Protein AF-A0A1G3ACN0-F1 (afdb_monomer)

Radius of gyration: 29.24 Å; Cα contacts (8 Å, |Δi|>4): 449; chains: 1; bounding box: 74×44×104 Å

pLDDT: mean 85.97, std 12.26, range [45.38, 98.5]

Nearest PDB structures (foldseek):
  7vrn-assembly1_K  TM=2.366E-01  e=6.225E-01  Infectious bursal disease virus
  7law-assembly2_B  TM=2.681E-01  e=1.710E+00  Homo sapiens
  7vrn-assembly1_A  TM=1.485E-01  e=1.171E+00  Infectious bursal disease virus
  7vrp-assembly1_K-4  TM=1.546E-01  e=9.093E-01  Infectious bursal disease virus
  7vrp-assembly1_J  TM=1.091E-01  e=8.014E-01  Infectious bursal disease virus

Structure (mmCIF, N/CA/C/O backbone):
data_AF-A0A1G3ACN0-F1
#
_entry.id   AF-A0A1G3ACN0-F1
#
loop_
_atom_site.group_PDB
_atom_site.id
_atom_site.type_symbol
_atom_site.label_atom_id
_atom_site.label_alt_id
_atom_site.label_comp_id
_atom_site.label_asym_id
_atom_site.label_entity_id
_atom_site.label_seq_id
_atom_site.pdbx_PDB_ins_code
_atom_site.Cartn_x
_atom_site.Cartn_y
_atom_site.Cartn_z
_atom_site.occupancy
_atom_site.B_iso_or_equiv
_atom_site.auth_seq_id
_atom_site.auth_comp_id
_atom_site.auth_asym_id
_atom_site.auth_atom_id
_atom_site.pdbx_PDB_model_num
ATOM 1 N N . MET A 1 1 ? -14.127 6.724 2.904 1.00 76.06 1 MET A N 1
ATOM 2 C CA . MET A 1 1 ? -13.953 7.010 1.474 1.00 76.06 1 MET A CA 1
ATOM 3 C C . MET A 1 1 ? -12.576 7.601 1.297 1.00 76.06 1 MET A C 1
ATOM 5 O O . MET A 1 1 ? -12.330 8.714 1.736 1.00 76.06 1 MET A O 1
ATOM 9 N N . ILE A 1 2 ? -11.696 6.810 0.701 1.00 80.62 2 ILE A N 1
ATOM 10 C CA . ILE A 1 2 ? -10.457 7.313 0.123 1.00 80.62 2 ILE A CA 1
ATOM 11 C C . ILE A 1 2 ? -10.779 7.515 -1.349 1.00 80.62 2 ILE A C 1
ATOM 13 O O . ILE A 1 2 ? -11.336 6.608 -1.972 1.00 80.62 2 ILE A O 1
ATOM 17 N N . GLY A 1 3 ? -10.537 8.710 -1.866 1.00 81.50 3 GLY A N 1
ATOM 18 C CA . GLY A 1 3 ? -10.863 9.063 -3.240 1.00 81.50 3 GLY A CA 1
ATOM 19 C C . GLY A 1 3 ? -9.697 9.733 -3.942 1.00 81.50 3 GLY A C 1
ATOM 20 O O . GLY A 1 3 ? -8.764 10.218 -3.312 1.00 81.50 3 GLY A O 1
ATOM 21 N N . VAL A 1 4 ? -9.781 9.795 -5.266 1.00 82.12 4 VAL A N 1
ATOM 22 C CA . VAL A 1 4 ? -8.859 10.568 -6.097 1.00 82.12 4 VAL A CA 1
ATOM 23 C C . VAL A 1 4 ? -9.648 11.680 -6.771 1.00 82.12 4 VAL A C 1
ATOM 25 O O . VAL A 1 4 ? -10.737 11.436 -7.298 1.00 82.12 4 VAL A O 1
ATOM 28 N N . ARG A 1 5 ? -9.121 12.903 -6.745 1.00 83.38 5 ARG A N 1
ATOM 29 C CA . ARG A 1 5 ? -9.729 14.070 -7.387 1.00 83.38 5 ARG A CA 1
ATOM 30 C C . ARG A 1 5 ? -8.664 14.966 -7.991 1.00 83.38 5 ARG A C 1
ATOM 32 O O . ARG A 1 5 ? -7.654 15.246 -7.363 1.00 83.38 5 ARG A O 1
ATOM 39 N N . SER A 1 6 ? -8.926 15.471 -9.194 1.00 85.38 6 SER A N 1
ATOM 40 C CA . SER A 1 6 ? -8.001 16.363 -9.903 1.00 85.38 6 SER A CA 1
ATOM 41 C C . SER A 1 6 ? -7.796 17.723 -9.226 1.00 85.38 6 SER A C 1
ATOM 43 O O . SER A 1 6 ? -6.868 18.431 -9.594 1.00 85.38 6 SER A O 1
ATOM 45 N N . ASP A 1 7 ? -8.685 18.117 -8.309 1.00 85.88 7 ASP A N 1
ATOM 46 C CA . ASP A 1 7 ? -8.615 19.362 -7.534 1.00 85.88 7 ASP A CA 1
ATOM 47 C C . ASP A 1 7 ? -8.128 19.169 -6.087 1.00 85.88 7 ASP A C 1
ATOM 49 O O . ASP A 1 7 ? -8.106 20.144 -5.342 1.00 85.88 7 ASP A O 1
ATOM 53 N N . ALA A 1 8 ? -7.742 17.948 -5.696 1.00 87.50 8 ALA A N 1
ATOM 54 C CA . ALA A 1 8 ? -7.079 17.700 -4.417 1.00 87.50 8 ALA A CA 1
ATOM 55 C C . ALA A 1 8 ? -5.658 18.283 -4.418 1.00 87.50 8 ALA A C 1
ATOM 57 O O . ALA A 1 8 ? -5.064 18.473 -5.482 1.00 87.50 8 ALA A O 1
ATOM 58 N N . THR A 1 9 ? -5.106 18.550 -3.237 1.00 81.81 9 THR A N 1
ATOM 59 C CA . THR A 1 9 ? -3.792 19.204 -3.095 1.00 81.81 9 THR A CA 1
ATOM 60 C C . THR A 1 9 ? -2.710 18.318 -2.493 1.00 81.81 9 THR A C 1
ATOM 62 O O . THR A 1 9 ? -1.634 18.833 -2.246 1.00 81.81 9 THR A O 1
ATOM 65 N N . ASP A 1 10 ? -3.005 17.028 -2.264 1.00 74.81 10 ASP A N 1
ATOM 66 C CA . ASP A 1 10 ? -2.180 15.997 -1.594 1.00 74.81 10 ASP A CA 1
ATOM 67 C C . ASP A 1 10 ? -1.773 16.282 -0.133 1.00 74.81 10 ASP A C 1
ATOM 69 O O . ASP A 1 10 ? -1.289 15.376 0.553 1.00 74.81 10 ASP A O 1
ATOM 73 N N . GLY A 1 11 ? -2.123 17.467 0.375 1.00 83.88 11 GLY A N 1
ATOM 74 C CA . GLY A 1 11 ? -2.276 17.804 1.788 1.00 83.88 11 GLY A CA 1
ATOM 75 C C . GLY A 1 11 ? -3.747 17.854 2.221 1.00 83.88 11 GLY A C 1
ATOM 76 O O . GLY A 1 11 ? -4.566 17.077 1.745 1.00 83.88 11 GLY A O 1
ATOM 77 N N . TYR A 1 12 ? -4.072 18.765 3.147 1.00 88.88 12 TYR A N 1
ATOM 78 C CA . TYR A 1 12 ? -5.446 18.938 3.628 1.00 88.88 12 TYR A CA 1
ATOM 79 C C . TYR A 1 12 ? -6.283 19.764 2.644 1.00 88.88 12 TYR A C 1
ATOM 81 O O . TYR A 1 12 ? -5.900 20.887 2.314 1.00 88.88 12 TYR A O 1
ATOM 89 N N . ASP A 1 13 ? -7.459 19.264 2.266 1.00 87.94 13 ASP A N 1
ATOM 90 C CA . ASP A 1 13 ? -8.389 19.904 1.330 1.00 87.94 13 ASP A CA 1
ATOM 91 C C . ASP A 1 13 ? -9.675 20.379 2.046 1.00 87.94 13 ASP A C 1
ATOM 93 O O . ASP A 1 13 ? -10.628 19.605 2.244 1.00 87.94 13 ASP A O 1
ATOM 97 N N . PRO A 1 14 ? -9.771 21.674 2.426 1.00 88.44 14 PRO A N 1
ATOM 98 C CA . PRO A 1 14 ? -10.923 22.201 3.150 1.00 88.44 14 PRO A CA 1
ATOM 99 C C . PRO A 1 14 ? -12.245 21.974 2.402 1.00 88.44 14 PRO A C 1
ATOM 101 O O . PRO A 1 14 ? -12.463 22.494 1.309 1.00 88.44 14 PRO A O 1
ATOM 104 N N . GLY A 1 15 ? -13.170 21.245 3.031 1.00 88.62 15 GLY A N 1
ATOM 105 C CA . GLY A 1 15 ? -14.495 20.957 2.469 1.00 88.62 15 GLY A CA 1
ATOM 106 C C . GLY A 1 15 ? -14.548 19.753 1.526 1.00 88.62 15 GLY A C 1
ATOM 107 O O . GLY A 1 15 ? -15.640 19.396 1.086 1.00 88.62 15 GLY A O 1
ATOM 108 N N . LEU A 1 16 ? -13.413 19.113 1.243 1.00 85.62 16 LEU A N 1
ATOM 109 C CA . LEU A 1 16 ? -13.364 17.770 0.660 1.00 85.62 16 LEU A CA 1
ATOM 110 C C . LEU A 1 16 ? -13.101 16.720 1.739 1.00 85.62 16 LEU A C 1
ATOM 112 O O . LEU A 1 16 ? -13.588 15.596 1.642 1.00 85.62 16 LEU A O 1
ATOM 116 N N . GLU A 1 17 ? -12.387 17.102 2.792 1.00 87.25 17 GLU A N 1
ATOM 117 C CA . GLU A 1 17 ? -11.977 16.183 3.840 1.00 87.25 17 GLU A CA 1
ATOM 118 C C . GLU A 1 17 ? -12.755 16.395 5.128 1.00 87.25 17 GLU A C 1
ATOM 120 O O . GLU A 1 17 ? -12.971 17.517 5.596 1.00 87.25 17 GLU A O 1
ATOM 125 N N . TYR A 1 18 ? -13.179 15.281 5.719 1.00 87.25 18 TYR A N 1
ATOM 126 C CA . TYR A 1 18 ? -14.025 15.297 6.900 1.00 87.25 18 TYR A CA 1
ATOM 127 C C . TYR A 1 18 ? -13.545 14.280 7.932 1.00 87.25 18 TYR A C 1
ATOM 129 O O . TYR A 1 18 ? -13.358 13.095 7.634 1.00 87.25 18 TYR A O 1
ATOM 137 N N . LEU A 1 19 ? -13.406 14.750 9.173 1.00 85.81 19 LEU A N 1
ATOM 138 C CA . LEU A 1 19 ? -13.157 13.899 10.331 1.00 85.81 19 LEU A CA 1
ATOM 139 C C . LEU A 1 19 ? -14.306 12.911 10.516 1.00 85.81 19 LEU A C 1
ATOM 141 O O . LEU A 1 19 ? -15.478 13.272 10.380 1.00 85.81 19 LEU A O 1
ATOM 145 N N . ALA A 1 20 ? -13.961 11.666 10.835 1.00 81.38 20 ALA A N 1
ATOM 146 C CA . ALA A 1 20 ? -14.918 10.632 11.180 1.00 81.38 20 ALA A CA 1
ATOM 147 C C . ALA A 1 20 ? -15.801 11.140 12.331 1.00 81.38 20 ALA A C 1
ATOM 149 O O . ALA A 1 20 ? -15.277 11.508 13.389 1.00 81.38 20 ALA A O 1
ATOM 150 N N . PRO A 1 21 ? -17.131 11.213 12.145 1.00 77.75 21 PRO A N 1
ATOM 151 C CA . PRO A 1 21 ? -18.013 11.574 13.238 1.00 77.75 21 PRO A CA 1
ATOM 152 C C . PRO A 1 21 ? -17.921 10.498 14.325 1.00 77.75 21 PRO A C 1
ATOM 154 O O . PRO A 1 21 ? -17.757 9.315 14.038 1.00 77.75 21 PRO A O 1
ATOM 157 N N . ALA A 1 22 ? -18.074 10.902 15.584 1.00 64.12 22 ALA A N 1
ATOM 158 C CA . ALA A 1 22 ? -18.062 9.988 16.729 1.00 64.12 22 ALA A CA 1
ATOM 159 C C . ALA A 1 22 ? -19.336 9.121 16.844 1.00 64.12 22 ALA A C 1
ATOM 161 O O . ALA A 1 22 ? -19.623 8.593 17.915 1.00 64.12 22 ALA A O 1
ATOM 162 N N . VAL A 1 23 ? -20.149 9.039 15.788 1.00 54.22 23 VAL A N 1
ATOM 163 C CA . VAL A 1 23 ? -21.433 8.338 15.781 1.00 54.22 23 VAL A CA 1
ATOM 164 C C . VAL A 1 23 ? -21.510 7.433 14.554 1.00 54.22 23 VAL A C 1
ATOM 166 O O . VAL A 1 23 ? -21.201 7.886 13.457 1.00 54.22 23 VAL A O 1
ATOM 169 N N . ASP A 1 24 ? -21.899 6.179 14.797 1.00 56.84 24 ASP A N 1
ATOM 170 C CA . ASP A 1 24 ? -22.248 5.083 13.873 1.00 56.84 24 ASP A CA 1
ATOM 171 C C . ASP A 1 24 ? -21.384 3.820 14.023 1.00 56.84 24 ASP A C 1
ATOM 173 O O . ASP A 1 24 ? -20.250 3.838 14.478 1.00 56.84 24 ASP A O 1
ATOM 177 N N . HIS A 1 25 ? -21.989 2.675 13.696 1.00 61.00 25 HIS A N 1
ATOM 178 C CA . HIS A 1 25 ? -21.655 1.338 14.205 1.00 61.00 25 HIS A CA 1
ATOM 179 C C . HIS A 1 25 ? -20.301 0.755 13.737 1.00 61.00 25 HIS A C 1
ATOM 181 O O . HIS A 1 25 ? -19.951 -0.364 14.116 1.00 61.00 25 HIS A O 1
ATOM 187 N N . GLY A 1 26 ? -19.531 1.482 12.931 1.00 68.62 26 GLY A N 1
ATOM 188 C CA . GLY A 1 26 ? -18.229 1.061 12.430 1.00 68.62 26 GLY A CA 1
ATOM 189 C C . GLY A 1 26 ? -17.468 2.242 11.851 1.00 68.62 26 GLY A C 1
ATOM 190 O O . GLY A 1 26 ? -18.026 3.045 11.104 1.00 68.62 26 GLY A O 1
ATOM 191 N N . HIS A 1 27 ? -16.188 2.337 12.190 1.00 81.38 27 HIS A N 1
ATOM 192 C CA . HIS A 1 27 ? -15.339 3.434 11.766 1.00 81.38 27 HIS A CA 1
ATOM 193 C C . HIS A 1 27 ? -14.175 2.899 10.939 1.00 81.38 27 HIS A C 1
ATOM 195 O O . HIS A 1 27 ? -13.490 1.945 11.320 1.00 81.38 27 HIS A O 1
ATOM 201 N N . ALA A 1 28 ? -13.956 3.537 9.793 1.00 81.75 28 ALA A N 1
ATOM 202 C CA . ALA A 1 28 ? -12.744 3.405 9.010 1.00 81.75 28 ALA A CA 1
ATOM 203 C C . ALA A 1 28 ? -12.305 4.798 8.554 1.00 81.75 28 ALA A C 1
ATOM 205 O O . ALA A 1 28 ? -13.132 5.583 8.081 1.00 81.75 28 ALA A O 1
ATOM 206 N N . GLY A 1 29 ? -11.020 5.108 8.693 1.00 84.25 29 GLY A N 1
ATOM 207 C CA . GLY A 1 29 ? -10.477 6.396 8.276 1.00 84.25 29 GLY A CA 1
ATOM 208 C C . GLY A 1 29 ? -8.964 6.378 8.124 1.00 84.25 29 GLY A C 1
ATOM 209 O O . GLY A 1 29 ? -8.292 5.504 8.674 1.00 84.25 29 GLY A O 1
ATOM 210 N N . ILE A 1 30 ? -8.433 7.335 7.367 1.00 85.00 30 ILE A N 1
ATOM 211 C CA . ILE A 1 30 ? -6.991 7.594 7.317 1.00 85.00 30 ILE A CA 1
ATOM 212 C C . ILE A 1 30 ? -6.652 8.517 8.481 1.00 85.00 30 ILE A C 1
ATOM 214 O O . ILE A 1 30 ? -7.262 9.576 8.637 1.00 85.00 30 ILE A O 1
ATOM 218 N N . TYR A 1 31 ? -5.695 8.112 9.310 1.00 88.06 31 TYR A N 1
ATOM 219 C CA . TYR A 1 31 ? -5.234 8.972 10.389 1.00 88.06 31 TYR A CA 1
ATOM 220 C C . TYR A 1 31 ? -4.210 9.980 9.889 1.00 88.06 31 TYR A C 1
ATOM 222 O O . TYR A 1 31 ? -3.149 9.602 9.394 1.00 88.06 31 TYR A O 1
ATOM 230 N N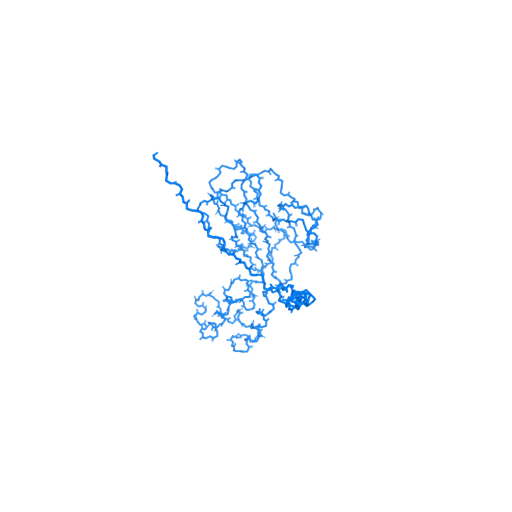 . HIS A 1 32 ? -4.488 11.248 10.157 1.00 85.00 32 HIS A N 1
ATOM 231 C CA . HIS A 1 32 ? -3.568 12.349 9.928 1.00 85.00 32 HIS A CA 1
ATOM 232 C C . HIS A 1 32 ? -3.144 12.978 11.241 1.00 85.00 32 HIS A C 1
ATOM 234 O O . HIS A 1 32 ? -3.962 13.206 12.137 1.00 85.00 32 HIS A O 1
ATOM 240 N N . GLN A 1 33 ? -1.859 13.294 11.352 1.00 85.00 33 GLN A N 1
ATOM 241 C CA . GLN A 1 33 ? -1.325 14.085 12.451 1.00 85.00 33 GLN A CA 1
ATOM 242 C C . GLN A 1 33 ? -1.035 15.494 11.944 1.00 85.00 33 GLN A C 1
ATOM 244 O O . GLN A 1 33 ? -0.269 15.656 11.002 1.00 85.00 33 GLN A O 1
ATOM 249 N N . PHE A 1 34 ? -1.608 16.510 12.594 1.00 79.00 34 PHE A N 1
ATOM 250 C CA . PHE A 1 34 ? -1.284 17.903 12.303 1.00 79.00 34 PHE A CA 1
ATOM 251 C C . PHE A 1 34 ? 0.216 18.133 12.492 1.00 79.00 34 PHE A C 1
ATOM 253 O O . PHE A 1 34 ? 0.732 18.048 13.614 1.00 79.00 34 PHE A O 1
ATOM 260 N N . ASN A 1 35 ? 0.903 18.402 11.386 1.00 70.44 35 ASN A N 1
ATOM 261 C CA . ASN A 1 35 ? 2.319 18.723 11.362 1.00 70.44 35 ASN A CA 1
ATOM 262 C C . ASN A 1 35 ? 2.645 19.516 10.083 1.00 70.44 35 ASN A C 1
ATOM 264 O O . ASN A 1 35 ? 2.803 18.920 9.015 1.00 70.44 35 ASN A O 1
ATOM 268 N N . PRO A 1 36 ? 2.758 20.853 10.156 1.00 64.19 36 PRO A N 1
ATOM 269 C CA . PRO A 1 36 ? 3.216 21.645 9.019 1.00 64.19 36 PRO A CA 1
ATOM 270 C C . PRO A 1 36 ? 4.626 21.190 8.595 1.00 64.19 36 PRO A C 1
ATOM 272 O O . PRO A 1 36 ? 5.478 21.032 9.476 1.00 64.19 36 PRO A O 1
ATOM 275 N N . PRO A 1 37 ? 4.923 21.005 7.292 1.00 65.38 37 PRO A N 1
ATOM 276 C CA . PRO A 1 37 ? 4.152 21.441 6.118 1.00 65.38 37 PRO A CA 1
ATOM 277 C C . PRO A 1 37 ? 3.251 20.375 5.456 1.00 65.38 37 PRO A C 1
ATOM 279 O O . PRO A 1 37 ? 2.634 20.679 4.446 1.00 65.38 37 PRO A O 1
ATOM 282 N N . GLU A 1 38 ? 3.188 19.144 5.968 1.00 72.38 38 GLU A N 1
ATOM 283 C CA . GLU A 1 38 ? 2.594 18.001 5.243 1.00 72.38 38 GLU A CA 1
ATOM 284 C C . GLU A 1 38 ? 1.066 17.894 5.410 1.00 72.38 38 GLU A C 1
ATOM 286 O O . GLU A 1 38 ? 0.386 17.319 4.566 1.00 72.38 38 GLU A O 1
ATOM 291 N N . TRP A 1 39 ? 0.506 18.456 6.489 1.00 84.94 39 TRP A N 1
ATOM 292 C CA . TRP A 1 39 ? -0.936 18.432 6.747 1.00 84.94 39 TRP A CA 1
ATOM 293 C C . TRP A 1 39 ? -1.396 19.653 7.548 1.00 84.94 39 TRP A C 1
ATOM 295 O O . TRP A 1 39 ? -0.999 19.838 8.703 1.00 84.94 39 TRP A O 1
ATOM 305 N N . GLU A 1 40 ? -2.264 20.475 6.951 1.00 87.81 40 GLU A N 1
ATOM 306 C CA . GLU A 1 40 ? -2.826 21.678 7.590 1.00 87.81 40 GLU A CA 1
ATOM 307 C C . GLU A 1 40 ? -4.143 21.413 8.348 1.00 87.81 40 GLU A C 1
ATOM 309 O O . GLU A 1 40 ? -4.606 22.262 9.113 1.00 87.81 40 GLU A O 1
ATOM 314 N N . GLY A 1 41 ? -4.742 20.232 8.170 1.00 86.81 41 GLY A N 1
ATOM 315 C CA . GLY A 1 41 ? -5.998 19.834 8.805 1.00 86.81 41 GLY A CA 1
ATOM 316 C C . GLY A 1 41 ? -5.853 19.465 10.282 1.00 86.81 41 GLY A C 1
ATOM 317 O O . GLY A 1 41 ? -4.764 19.242 10.807 1.00 86.81 41 GLY A O 1
ATOM 318 N N . THR A 1 42 ? -6.976 19.333 10.990 1.00 90.00 42 THR A N 1
ATOM 319 C CA . THR A 1 42 ? -6.956 18.896 12.400 1.00 90.00 42 THR A CA 1
ATOM 320 C C . THR A 1 42 ? -6.457 17.450 12.515 1.00 90.00 42 THR A C 1
ATOM 322 O O . THR A 1 42 ? -6.791 16.622 11.673 1.00 90.00 42 THR A O 1
ATOM 325 N N . THR A 1 43 ? -5.695 17.120 13.562 1.00 90.69 43 THR A N 1
ATOM 326 C CA . THR A 1 43 ? -5.304 15.729 13.859 1.00 90.69 43 THR A CA 1
ATOM 327 C C . THR A 1 43 ? -6.531 14.846 14.077 1.00 90.69 43 THR A C 1
ATOM 329 O O . THR A 1 43 ? -7.379 15.174 14.909 1.00 90.69 43 THR A O 1
ATOM 332 N N . GLY A 1 44 ? -6.594 13.696 13.411 1.00 89.56 44 GLY A N 1
ATOM 333 C CA . GLY A 1 44 ? -7.666 12.725 13.614 1.00 89.56 44 GLY A CA 1
ATOM 334 C C . GLY A 1 44 ? -7.812 11.726 12.476 1.00 89.56 44 GLY A C 1
ATOM 335 O O . GLY A 1 44 ? -7.010 11.698 11.546 1.00 89.56 44 GLY A O 1
ATOM 336 N N . ASP A 1 45 ? -8.843 10.891 12.580 1.00 88.31 45 ASP A N 1
ATOM 337 C CA . ASP A 1 45 ? -9.211 9.908 11.563 1.00 88.31 45 ASP A CA 1
ATOM 338 C C . ASP A 1 45 ? -10.189 10.545 10.568 1.00 88.31 45 ASP A C 1
ATOM 340 O O . ASP A 1 45 ? -11.275 10.977 10.956 1.00 88.31 45 ASP A O 1
ATOM 344 N N . TYR A 1 46 ? -9.824 10.612 9.290 1.00 88.94 46 TYR A N 1
ATOM 345 C CA . TYR A 1 46 ? -10.648 11.185 8.226 1.00 88.94 46 TYR A CA 1
ATOM 346 C C . TYR A 1 46 ? -11.406 10.082 7.493 1.00 88.94 46 TYR A C 1
ATOM 348 O O . TYR A 1 46 ? -10.806 9.149 6.956 1.00 88.94 46 TYR A O 1
ATOM 356 N N . TYR A 1 47 ? -12.739 10.175 7.473 1.00 87.12 47 TYR A N 1
ATOM 357 C CA . TYR A 1 47 ? -13.581 9.226 6.732 1.00 87.12 47 TYR A CA 1
ATOM 358 C C . TYR A 1 47 ? -13.786 9.654 5.277 1.00 87.12 47 TYR A C 1
ATOM 360 O O . TYR A 1 47 ? -14.256 8.847 4.478 1.00 87.12 47 TYR A O 1
ATOM 368 N N . GLN A 1 48 ? -13.467 10.898 4.926 1.00 88.06 48 GLN A N 1
ATOM 369 C CA . GLN A 1 48 ? -13.297 11.358 3.551 1.00 88.06 48 GLN A CA 1
ATOM 370 C C . GLN A 1 48 ? -11.916 11.979 3.442 1.00 88.06 48 GLN A C 1
ATOM 372 O O . GLN A 1 48 ? -11.613 12.915 4.180 1.00 88.06 48 GLN A O 1
ATOM 377 N N . ASP A 1 49 ? -11.111 11.411 2.559 1.00 86.44 49 ASP A N 1
ATOM 378 C CA . ASP A 1 49 ? -9.729 11.789 2.298 1.00 86.44 49 ASP A CA 1
ATOM 379 C C . ASP A 1 49 ? -9.530 11.679 0.780 1.00 86.44 49 ASP A C 1
ATOM 381 O O . ASP A 1 49 ? -9.764 10.610 0.197 1.00 86.44 49 ASP A O 1
ATOM 385 N N . TYR A 1 50 ? -9.219 12.804 0.136 1.00 88.69 50 TYR A N 1
ATOM 386 C CA . TYR A 1 50 ? -9.076 12.887 -1.314 1.00 88.69 50 TYR A CA 1
ATOM 387 C C . TYR A 1 50 ? -7.629 13.165 -1.689 1.00 88.69 50 TYR A C 1
ATOM 389 O O . TYR A 1 50 ? -6.931 13.933 -1.044 1.00 88.69 50 TYR A O 1
ATOM 397 N N . ARG A 1 51 ? -7.177 12.524 -2.763 1.00 87.31 51 ARG A N 1
ATOM 398 C CA . ARG A 1 51 ? -5.780 12.558 -3.187 1.00 87.31 51 ARG A CA 1
ATOM 399 C C . ARG A 1 51 ? -5.645 13.024 -4.619 1.00 87.31 51 ARG A C 1
ATOM 401 O O . ARG A 1 51 ? -6.541 12.809 -5.440 1.00 87.31 51 ARG A O 1
ATOM 408 N N . VAL A 1 52 ? -4.504 13.640 -4.906 1.00 87.56 52 VAL A N 1
ATOM 409 C CA . VAL A 1 52 ? -4.111 14.006 -6.267 1.00 87.56 52 VAL A CA 1
ATOM 410 C C . VAL A 1 52 ? -4.018 12.732 -7.118 1.00 87.56 52 VAL A C 1
ATOM 412 O O . VAL A 1 52 ? -3.599 11.687 -6.606 1.00 87.56 52 VAL A O 1
ATOM 415 N N . PRO A 1 53 ? -4.421 12.770 -8.402 1.00 86.81 53 PRO A N 1
ATOM 416 C CA . PRO A 1 53 ? -4.219 11.647 -9.301 1.00 86.81 53 PRO A CA 1
ATOM 417 C C . PRO A 1 53 ? -2.732 11.363 -9.470 1.00 86.81 53 PRO A C 1
ATOM 419 O O . PRO A 1 53 ? -1.960 12.250 -9.815 1.00 86.81 53 PRO A O 1
ATOM 422 N N . LEU A 1 54 ? -2.358 10.109 -9.261 1.00 86.75 54 LEU A N 1
ATOM 423 C CA . LEU A 1 54 ? -0.995 9.639 -9.456 1.00 86.75 54 LEU A CA 1
ATOM 424 C C . LEU A 1 54 ? -0.680 9.538 -10.954 1.00 86.75 54 LEU A C 1
ATOM 426 O O . LEU A 1 54 ? -1.520 9.087 -11.745 1.00 86.75 54 LEU A O 1
ATOM 430 N N . PHE A 1 55 ? 0.543 9.886 -11.346 1.00 87.56 55 PHE A N 1
ATOM 431 C CA . PHE A 1 55 ? 1.041 9.592 -12.690 1.00 87.56 55 PHE A CA 1
ATOM 432 C C . PHE A 1 55 ? 1.160 8.072 -12.895 1.00 87.56 55 PHE A C 1
ATOM 434 O O . PHE A 1 55 ? 1.345 7.347 -11.916 1.00 87.56 55 PHE A O 1
ATOM 441 N N . PRO A 1 56 ? 1.069 7.552 -14.135 1.00 82.31 56 PRO A N 1
ATOM 442 C CA . PRO A 1 56 ? 1.038 6.104 -14.392 1.00 82.31 56 PRO A CA 1
ATOM 443 C C . PRO A 1 56 ? 2.187 5.305 -13.759 1.00 82.31 56 PRO A C 1
ATOM 445 O O . PRO A 1 56 ? 1.994 4.168 -13.353 1.00 82.31 56 PRO A O 1
ATOM 448 N N . THR A 1 57 ? 3.367 5.910 -13.625 1.00 79.38 57 THR A N 1
ATOM 449 C CA . THR A 1 57 ? 4.566 5.280 -13.050 1.00 79.38 57 THR A CA 1
ATOM 450 C C . THR A 1 57 ? 4.708 5.478 -11.541 1.00 79.38 57 THR A C 1
ATOM 452 O O . THR A 1 57 ? 5.684 5.020 -10.957 1.00 79.38 57 THR A O 1
ATOM 455 N N . GLU A 1 58 ? 3.804 6.221 -10.905 1.00 85.88 58 GLU A N 1
ATOM 456 C CA . GLU A 1 58 ? 3.884 6.523 -9.478 1.00 85.88 58 GLU A CA 1
ATOM 457 C C . GLU A 1 58 ? 3.159 5.483 -8.633 1.00 85.88 58 GLU A C 1
ATOM 459 O O . GLU A 1 58 ? 2.012 5.103 -8.911 1.00 85.88 58 GLU A O 1
ATOM 464 N N . SER A 1 59 ? 3.815 5.130 -7.530 1.00 86.31 59 SER A N 1
ATOM 465 C CA . SER A 1 59 ? 3.237 4.373 -6.429 1.00 86.31 59 SER A CA 1
ATOM 466 C C . SER A 1 59 ? 2.975 5.280 -5.231 1.00 86.31 59 SER A C 1
ATOM 468 O O . SER A 1 59 ? 3.667 6.274 -5.009 1.00 86.31 59 SER A O 1
ATOM 470 N N . MET A 1 60 ? 1.972 4.929 -4.435 1.00 88.00 60 MET A N 1
ATOM 471 C CA . MET A 1 60 ? 1.601 5.644 -3.219 1.00 88.00 60 MET A CA 1
ATOM 472 C C . MET A 1 60 ? 1.148 4.653 -2.157 1.00 88.00 60 MET A C 1
ATOM 474 O O . MET A 1 60 ? 0.361 3.752 -2.449 1.00 88.00 60 MET A O 1
ATOM 478 N N . THR A 1 61 ? 1.584 4.869 -0.917 1.00 89.75 61 THR A N 1
ATOM 479 C CA . THR A 1 61 ? 1.102 4.130 0.254 1.00 89.75 61 THR A CA 1
ATOM 480 C C . THR A 1 61 ? 0.387 5.074 1.208 1.00 89.75 61 THR A C 1
ATOM 482 O O . THR A 1 61 ? 0.991 5.976 1.788 1.00 89.75 61 THR A O 1
ATOM 485 N N . TRP A 1 62 ? -0.897 4.821 1.434 1.00 88.88 62 TRP A N 1
ATOM 486 C CA . TRP A 1 62 ? -1.699 5.495 2.447 1.00 88.88 62 TRP A CA 1
ATOM 487 C C . TRP A 1 62 ? -1.651 4.717 3.755 1.00 88.88 62 TRP A C 1
ATOM 489 O O . TRP A 1 62 ? -2.120 3.579 3.838 1.00 88.88 62 TRP A O 1
ATOM 499 N N . GLN A 1 63 ? -1.092 5.339 4.792 1.00 91.00 63 GLN A N 1
ATOM 500 C CA . GLN A 1 63 ? -0.972 4.727 6.109 1.00 91.00 63 GLN A CA 1
ATOM 501 C C . GLN A 1 63 ? -0.949 5.759 7.255 1.00 91.00 63 GLN A C 1
ATOM 503 O O . GLN A 1 63 ? -0.403 6.847 7.085 1.00 91.00 63 GLN A O 1
ATOM 508 N N . PRO A 1 64 ? -1.463 5.401 8.449 1.00 92.25 64 PRO A N 1
ATOM 509 C CA . PRO A 1 64 ? -2.239 4.197 8.709 1.00 92.25 64 PRO A CA 1
ATOM 510 C C . PRO A 1 64 ? -3.721 4.419 8.372 1.00 92.25 64 PRO A C 1
ATOM 512 O O . PRO A 1 64 ? -4.368 5.326 8.901 1.00 92.25 64 PRO A O 1
ATOM 515 N N . LEU A 1 65 ? -4.281 3.522 7.564 1.00 93.44 65 LEU A N 1
ATOM 516 C CA . LEU A 1 65 ? -5.717 3.262 7.550 1.00 93.44 65 LEU A CA 1
ATOM 517 C C . LEU A 1 65 ? -6.099 2.586 8.857 1.00 93.44 65 LEU A C 1
ATOM 519 O O . LEU A 1 65 ? -5.519 1.563 9.216 1.00 93.44 65 LEU A O 1
ATOM 523 N N . ARG A 1 66 ? -7.078 3.128 9.569 1.00 94.50 66 ARG A N 1
ATOM 524 C CA . ARG A 1 66 ? -7.535 2.583 10.846 1.00 94.50 66 ARG A CA 1
ATOM 525 C C . ARG A 1 66 ? -8.953 2.082 10.746 1.00 94.50 66 ARG A C 1
ATOM 527 O O . ARG A 1 66 ? -9.782 2.728 10.114 1.00 94.50 66 ARG A O 1
ATOM 534 N N . THR A 1 67 ? -9.240 0.959 11.401 1.00 94.56 67 THR A N 1
ATOM 535 C CA . THR A 1 67 ? -10.606 0.432 11.497 1.00 94.56 67 THR A CA 1
ATOM 536 C C . THR A 1 67 ? -10.914 -0.178 12.860 1.00 94.56 67 THR A C 1
ATOM 538 O O . THR A 1 67 ? -10.120 -0.935 13.428 1.00 94.56 67 THR A O 1
ATOM 541 N N . TRP A 1 68 ? -12.075 0.184 13.399 1.00 94.88 68 TRP A N 1
ATOM 542 C CA . TRP A 1 68 ? -12.608 -0.311 14.663 1.00 94.88 68 TRP A CA 1
ATOM 543 C C . TRP A 1 68 ? -14.137 -0.288 14.639 1.00 94.88 68 TRP A C 1
ATOM 545 O O . TRP A 1 68 ? -14.763 0.398 13.828 1.00 94.88 68 TRP A O 1
ATOM 555 N N . ALA A 1 69 ? -14.742 -1.035 15.551 1.00 93.12 69 ALA A N 1
ATOM 556 C CA . ALA A 1 69 ? -16.172 -1.007 15.788 1.00 93.12 69 ALA A CA 1
ATOM 557 C C . ALA A 1 69 ? -16.512 -0.041 16.931 1.00 93.12 69 ALA A C 1
ATOM 559 O O . ALA A 1 69 ? -15.758 0.088 17.902 1.00 93.12 69 ALA A O 1
ATOM 560 N N . ASP A 1 70 ? -17.678 0.594 16.843 1.00 90.69 70 ASP A N 1
ATOM 561 C CA . ASP A 1 70 ? -18.236 1.351 17.962 1.00 90.69 70 ASP A CA 1
ATOM 562 C C . ASP A 1 70 ? -18.510 0.432 19.173 1.00 90.69 70 ASP A C 1
ATOM 564 O O . ASP A 1 70 ? -18.709 -0.782 19.037 1.00 90.69 70 ASP A O 1
ATOM 568 N N . LEU A 1 71 ? -18.556 1.009 20.378 1.00 91.50 71 LEU A N 1
ATOM 569 C CA . LEU A 1 71 ? -18.827 0.265 21.611 1.00 91.50 71 LEU A CA 1
ATOM 570 C C . LEU A 1 71 ? -20.180 -0.467 21.596 1.00 91.50 71 LEU A C 1
ATOM 572 O O . LEU A 1 71 ? -20.315 -1.490 22.270 1.00 91.50 71 LEU A O 1
ATOM 576 N N . SER A 1 72 ? -21.168 0.026 20.845 1.00 91.12 72 SER A N 1
ATOM 577 C CA . SER A 1 72 ? -22.490 -0.598 20.712 1.00 91.12 72 SER A CA 1
ATOM 578 C C . SER A 1 72 ? -22.531 -1.784 19.745 1.00 91.12 72 SER A C 1
ATOM 580 O O . SER A 1 72 ? -23.506 -2.538 19.748 1.00 91.12 72 SER A O 1
ATOM 582 N N . TYR A 1 73 ? -21.494 -1.994 18.927 1.00 92.00 73 TYR A N 1
ATOM 583 C CA . TYR A 1 73 ? -21.464 -3.081 17.954 1.00 92.00 73 TYR A CA 1
ATOM 584 C C . TYR A 1 73 ? -21.463 -4.441 18.661 1.00 92.00 73 TYR A C 1
ATOM 586 O O . TYR A 1 73 ? -20.607 -4.707 19.494 1.00 92.00 73 TYR A O 1
ATOM 594 N N . VAL A 1 74 ? -22.382 -5.354 18.344 1.00 93.75 74 VAL A N 1
ATOM 595 C CA . VAL A 1 74 ? -22.508 -6.651 19.055 1.00 93.75 74 VAL A CA 1
ATOM 596 C C . VAL A 1 74 ? -21.954 -7.850 18.281 1.00 93.75 74 VAL A C 1
ATOM 598 O O . VAL A 1 74 ? -21.919 -8.954 18.821 1.00 93.75 74 VAL A O 1
ATOM 601 N N . GLY A 1 75 ? -21.493 -7.650 17.043 1.00 94.38 75 GLY A N 1
ATOM 602 C CA . GLY A 1 75 ? -20.920 -8.717 16.223 1.00 94.38 75 GLY A CA 1
ATOM 603 C C . GLY A 1 75 ? -19.637 -9.303 16.822 1.00 94.38 75 GLY A C 1
ATOM 604 O O . GLY A 1 75 ? -18.923 -8.648 17.588 1.00 94.38 75 GLY A O 1
ATOM 605 N N . ALA A 1 76 ? -19.370 -10.570 16.500 1.00 95.94 76 ALA A N 1
ATOM 606 C CA . ALA A 1 76 ? -18.096 -11.219 16.810 1.00 95.94 76 ALA A CA 1
ATOM 607 C C . ALA A 1 76 ? -17.030 -10.867 15.761 1.00 95.94 76 ALA A C 1
ATOM 609 O O . ALA A 1 76 ? -15.861 -10.677 16.100 1.00 95.94 76 ALA A O 1
ATOM 610 N N . THR A 1 77 ? -17.451 -10.695 14.508 1.00 96.12 77 THR A N 1
ATOM 611 C CA . THR A 1 77 ? -16.633 -10.203 13.398 1.00 96.12 77 THR A CA 1
ATOM 612 C C . THR A 1 77 ? -17.085 -8.812 12.987 1.00 96.12 77 THR A C 1
ATOM 614 O O . THR A 1 77 ? -18.244 -8.467 13.185 1.00 96.12 77 THR A O 1
ATOM 617 N N . MET A 1 78 ? -16.165 -8.026 12.445 1.00 94.75 78 MET A N 1
ATOM 618 C CA . MET A 1 78 ? -16.411 -6.754 11.778 1.00 94.75 78 MET A CA 1
ATOM 619 C C . MET A 1 78 ? -15.731 -6.789 10.408 1.00 94.75 78 MET A C 1
ATOM 621 O O . MET A 1 78 ? -14.752 -7.510 10.230 1.00 94.75 78 MET A O 1
ATOM 625 N N . SER A 1 79 ? -16.205 -5.988 9.461 1.00 93.88 79 SER A N 1
ATOM 626 C CA . SER A 1 79 ? -15.688 -5.992 8.093 1.00 93.88 79 SER A CA 1
ATOM 627 C C . SER A 1 79 ? -14.997 -4.674 7.744 1.00 93.88 79 SER A C 1
ATOM 629 O O . SER A 1 79 ? -15.606 -3.611 7.884 1.00 93.88 79 SER A O 1
ATOM 631 N N . LEU A 1 80 ? -13.783 -4.734 7.198 1.00 92.75 80 LEU A N 1
ATOM 632 C CA . LEU A 1 80 ? -13.207 -3.644 6.407 1.00 92.75 80 LEU A CA 1
ATOM 633 C C . LEU A 1 80 ? -13.582 -3.884 4.946 1.00 92.75 80 LEU A C 1
ATOM 635 O O . LEU A 1 80 ? -13.256 -4.934 4.404 1.00 92.75 80 LEU A O 1
ATOM 639 N N . SER A 1 81 ? -14.264 -2.933 4.310 1.00 90.69 81 SER A N 1
ATOM 640 C CA . SER A 1 81 ? -14.605 -3.043 2.890 1.00 90.69 81 SER A CA 1
ATOM 641 C C . SER A 1 81 ? -14.047 -1.882 2.082 1.00 90.69 81 SER A C 1
ATOM 643 O O . SER A 1 81 ? -14.183 -0.725 2.483 1.00 90.69 81 SER A O 1
ATOM 645 N N . LEU A 1 82 ? -13.462 -2.195 0.928 1.00 89.06 82 LEU A N 1
ATOM 646 C CA . LEU A 1 82 ? -13.062 -1.230 -0.088 1.00 89.06 82 LEU A CA 1
ATOM 647 C C . LEU A 1 82 ? -13.912 -1.449 -1.333 1.00 89.06 82 LEU A C 1
ATOM 649 O O . LEU A 1 82 ? -14.069 -2.573 -1.808 1.00 89.06 82 LEU A O 1
ATOM 653 N N . ARG A 1 83 ? -14.462 -0.357 -1.859 1.00 88.25 83 ARG A N 1
ATOM 654 C CA . ARG A 1 83 ? -15.259 -0.372 -3.079 1.00 88.25 83 ARG A CA 1
ATOM 655 C C . ARG A 1 83 ? -14.907 0.843 -3.935 1.00 88.25 83 ARG A C 1
ATOM 657 O O . ARG A 1 83 ? -14.883 1.952 -3.389 1.00 88.25 83 ARG A O 1
ATOM 664 N N . PRO A 1 84 ? -14.706 0.667 -5.249 1.00 86.31 84 PRO A N 1
ATOM 665 C CA . PRO A 1 84 ? -14.628 1.777 -6.188 1.00 86.31 84 PRO A CA 1
ATOM 666 C C . PRO A 1 84 ? -15.857 2.681 -6.112 1.00 86.31 84 PRO A C 1
ATOM 668 O O . PRO A 1 84 ? -16.995 2.214 -5.999 1.00 86.31 84 PRO A O 1
ATOM 671 N N . HIS A 1 85 ? -15.647 3.992 -6.206 1.00 84.12 85 HIS A N 1
ATOM 672 C CA . HIS A 1 85 ? -16.764 4.906 -6.384 1.00 84.12 85 HIS A CA 1
ATOM 673 C C . HIS A 1 85 ? -17.217 4.860 -7.854 1.00 84.12 85 HIS A C 1
ATOM 675 O O . HIS A 1 85 ? -16.388 5.070 -8.735 1.00 84.12 85 HIS A O 1
ATOM 681 N N . PRO A 1 86 ? -18.515 4.677 -8.163 1.00 84.50 86 PRO A N 1
ATOM 682 C CA . PRO A 1 86 ? -18.972 4.474 -9.544 1.00 84.50 86 PRO A CA 1
ATOM 683 C C . PRO A 1 86 ? -18.719 5.676 -10.468 1.00 84.50 86 PRO A C 1
ATOM 685 O O . PRO A 1 86 ? -18.628 5.521 -11.679 1.00 84.50 86 PRO A O 1
ATOM 688 N N . SER A 1 87 ? -18.611 6.889 -9.917 1.00 83.69 87 SER A N 1
ATOM 689 C CA . SER A 1 87 ? -18.254 8.094 -10.690 1.00 83.69 87 SER A CA 1
ATOM 690 C C . SER A 1 87 ? -16.747 8.317 -10.849 1.00 83.69 87 SER A C 1
ATOM 692 O O . SER A 1 87 ? -16.357 9.164 -11.644 1.00 83.69 87 SER A O 1
ATOM 694 N N . PHE A 1 88 ? -15.916 7.616 -10.076 1.00 82.25 88 PHE A N 1
ATOM 695 C CA . PHE A 1 88 ? -14.468 7.828 -10.007 1.00 82.25 88 PHE A CA 1
ATOM 696 C C . PHE A 1 88 ? -13.781 6.468 -9.917 1.00 82.25 88 PHE A C 1
ATOM 698 O O . PHE A 1 88 ? -13.345 6.042 -8.845 1.00 82.25 88 PHE A O 1
ATOM 705 N N . MET A 1 89 ? -13.769 5.760 -11.045 1.00 83.50 89 MET A N 1
ATOM 706 C CA . MET A 1 89 ? -13.161 4.440 -11.114 1.00 83.50 89 MET A CA 1
ATOM 707 C C . MET A 1 89 ? -11.642 4.545 -10.935 1.00 83.50 89 MET A C 1
ATOM 709 O O . MET A 1 89 ? -11.024 5.416 -11.557 1.00 83.50 89 MET A O 1
ATOM 713 N N . PRO A 1 90 ? -11.035 3.688 -10.097 1.00 84.75 90 PRO A N 1
ATOM 714 C CA . PRO A 1 90 ? -9.594 3.537 -10.066 1.00 84.75 90 PRO A CA 1
ATOM 715 C C . PRO A 1 90 ? -9.093 3.083 -11.451 1.00 84.75 90 PRO A C 1
ATOM 717 O O . PRO A 1 90 ? -9.809 2.334 -12.122 1.00 84.75 90 PRO A O 1
ATOM 720 N N . PRO A 1 91 ? -7.917 3.550 -11.902 1.00 85.69 91 PRO A N 1
ATOM 721 C CA . PRO A 1 91 ? -7.307 3.073 -13.140 1.00 85.69 91 PRO A CA 1
ATOM 722 C C . PRO A 1 91 ? -7.125 1.547 -13.152 1.00 85.69 91 PRO A C 1
ATOM 724 O O . PRO A 1 91 ? -6.778 0.952 -12.133 1.00 85.69 91 PRO A O 1
ATOM 727 N N . ASP A 1 92 ? -7.367 0.920 -14.301 1.00 86.19 92 ASP A N 1
ATOM 728 C CA . ASP A 1 92 ? -7.241 -0.529 -14.509 1.00 86.19 92 ASP A CA 1
ATOM 729 C C . ASP A 1 92 ? -5.791 -0.983 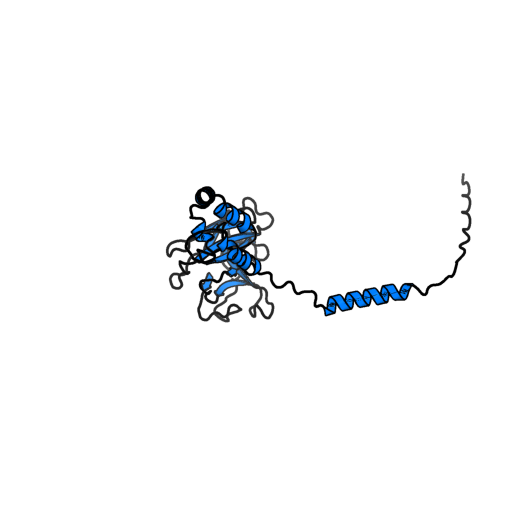-14.744 1.00 86.19 92 ASP A C 1
ATOM 731 O O . ASP A 1 92 ? -5.487 -2.169 -14.646 1.00 86.19 92 ASP A O 1
ATOM 735 N N . ASP A 1 93 ? -4.887 -0.038 -14.998 1.00 84.56 93 ASP A N 1
ATOM 736 C CA . ASP A 1 93 ? -3.443 -0.238 -15.136 1.00 84.56 93 ASP A CA 1
ATOM 737 C C . ASP A 1 93 ? -2.697 -0.244 -13.790 1.00 84.56 93 ASP A C 1
ATOM 739 O O . ASP A 1 93 ? -1.462 -0.239 -13.756 1.00 84.56 93 ASP A O 1
ATOM 743 N N . ARG A 1 94 ? -3.431 -0.271 -12.671 1.00 88.31 94 ARG A N 1
ATOM 744 C CA . ARG A 1 94 ? -2.875 -0.231 -11.318 1.00 88.31 94 ARG A CA 1
ATOM 745 C C . ARG A 1 94 ? -3.146 -1.497 -10.524 1.00 88.31 94 ARG A C 1
ATOM 747 O O . ARG A 1 94 ? -4.241 -2.055 -10.550 1.00 88.31 94 ARG A O 1
ATOM 754 N N . GLN A 1 95 ? -2.154 -1.885 -9.731 1.00 89.81 95 GLN A N 1
ATOM 755 C CA . GLN A 1 95 ? -2.328 -2.837 -8.645 1.00 89.81 95 GLN A CA 1
ATOM 756 C C . GLN A 1 95 ? -2.681 -2.083 -7.365 1.00 89.81 95 GLN A C 1
ATOM 758 O O . GLN A 1 95 ? -2.228 -0.960 -7.118 1.00 89.81 95 GLN A O 1
ATOM 763 N N . TYR A 1 96 ? -3.514 -2.717 -6.548 1.00 91.06 96 TYR A N 1
ATOM 764 C CA . TYR A 1 96 ? -3.938 -2.220 -5.250 1.00 91.06 96 TYR A CA 1
ATOM 765 C C . TYR A 1 96 ? -3.690 -3.307 -4.220 1.00 91.06 96 TYR A C 1
ATOM 767 O O . TYR A 1 96 ? -4.064 -4.459 -4.431 1.00 91.06 96 TYR A O 1
ATOM 775 N N . ARG A 1 97 ? -3.092 -2.940 -3.093 1.00 92.38 97 ARG A N 1
ATOM 776 C CA . ARG A 1 97 ? -2.715 -3.874 -2.038 1.00 92.38 97 ARG A CA 1
ATOM 777 C C . ARG A 1 97 ? -3.069 -3.319 -0.676 1.00 92.38 97 ARG A C 1
ATOM 779 O O . ARG A 1 97 ? -2.883 -2.133 -0.419 1.00 92.38 97 ARG A O 1
ATOM 786 N N . ILE A 1 98 ? -3.543 -4.183 0.211 1.00 94.44 98 ILE A N 1
ATOM 787 C CA . ILE A 1 98 ? -3.651 -3.898 1.641 1.00 94.44 98 ILE A CA 1
ATOM 788 C C . ILE A 1 98 ? -2.622 -4.734 2.391 1.00 94.44 98 ILE A C 1
ATOM 790 O O . ILE A 1 98 ? -2.492 -5.922 2.123 1.00 94.44 98 ILE A O 1
ATOM 794 N N . GLU A 1 99 ? -1.957 -4.139 3.374 1.00 95.12 99 GLU A N 1
ATOM 795 C CA . GLU A 1 99 ? -1.107 -4.829 4.345 1.00 95.12 99 GLU A CA 1
ATOM 796 C C . GLU A 1 99 ? -1.614 -4.572 5.768 1.00 95.12 99 GLU A C 1
ATOM 798 O O . GLU A 1 99 ? -1.930 -3.435 6.126 1.00 95.12 99 GLU A O 1
ATOM 803 N N . LEU A 1 100 ? -1.680 -5.608 6.606 1.00 97.12 100 LEU A N 1
ATOM 804 C CA . LEU A 1 100 ? -1.991 -5.474 8.030 1.00 97.12 100 LEU A CA 1
ATOM 805 C C . LEU A 1 100 ? -0.740 -5.081 8.826 1.00 97.12 100 LEU A C 1
ATOM 807 O O . LEU A 1 100 ? 0.105 -5.919 9.125 1.00 97.12 100 LEU A O 1
ATOM 811 N N . LEU A 1 101 ? -0.669 -3.824 9.258 1.00 96.62 101 LEU A N 1
ATOM 812 C CA . LEU A 1 101 ? 0.471 -3.254 9.988 1.00 96.62 101 LEU A CA 1
ATOM 813 C C . LEU A 1 101 ? 0.362 -3.418 11.511 1.00 96.62 101 LEU A C 1
ATOM 815 O O . LEU A 1 101 ? 1.365 -3.391 12.223 1.00 96.62 101 LEU A O 1
ATOM 819 N N . HIS A 1 102 ? -0.857 -3.528 12.050 1.00 97.69 102 HIS A N 1
ATOM 820 C CA . HIS A 1 102 ? -1.073 -3.622 13.495 1.00 97.69 102 HIS A CA 1
ATOM 821 C C . HIS A 1 102 ? -2.377 -4.333 13.856 1.00 97.69 102 HIS A C 1
ATOM 823 O O . HIS A 1 102 ? -3.435 -4.012 13.312 1.00 97.69 102 HIS A O 1
ATOM 829 N N . VAL A 1 103 ? -2.299 -5.218 14.854 1.00 98.19 103 VAL A N 1
ATOM 830 C CA . VAL A 1 103 ? -3.450 -5.844 15.517 1.00 98.19 103 VAL A CA 1
ATOM 831 C C . VAL A 1 103 ? -3.589 -5.271 16.935 1.00 98.19 103 VAL A C 1
ATOM 833 O O . VAL A 1 103 ? -2.605 -5.304 17.681 1.00 98.19 103 VAL A O 1
ATOM 836 N N . PRO A 1 104 ? -4.784 -4.798 17.340 1.00 97.88 104 PRO A N 1
ATOM 837 C CA . PRO A 1 104 ? -5.018 -4.280 18.685 1.00 97.88 104 PRO A CA 1
ATOM 838 C C . PRO A 1 104 ? -4.729 -5.308 19.784 1.00 97.88 104 PRO A C 1
ATOM 840 O O . PRO A 1 104 ? -4.985 -6.506 19.634 1.00 97.88 104 PRO A O 1
ATOM 843 N N . ALA A 1 105 ? -4.262 -4.843 20.942 1.00 97.31 105 ALA A N 1
ATOM 844 C CA . ALA A 1 105 ? -4.002 -5.720 22.080 1.00 97.31 105 ALA A CA 1
ATOM 845 C C . ALA A 1 105 ? -5.278 -6.447 22.556 1.00 97.31 105 ALA A C 1
ATOM 847 O O . ALA A 1 105 ? -6.350 -5.856 22.671 1.00 97.31 105 ALA A O 1
ATOM 848 N N . GLY A 1 106 ? -5.151 -7.739 22.874 1.00 96.19 106 GLY A N 1
ATOM 849 C CA . GLY A 1 106 ? -6.252 -8.569 23.383 1.00 96.19 106 GLY A CA 1
ATOM 850 C C . GLY A 1 106 ? -7.184 -9.141 22.310 1.00 96.19 106 GLY A C 1
ATOM 851 O O . GLY A 1 106 ? -8.012 -9.997 22.622 1.00 96.19 106 GLY A O 1
ATOM 852 N N . VAL A 1 107 ? -7.029 -8.735 21.050 1.00 97.50 107 VAL A N 1
ATOM 853 C CA . VAL A 1 107 ? -7.693 -9.378 19.915 1.00 97.50 107 VAL A CA 1
ATOM 854 C C . VAL A 1 107 ? -7.077 -10.758 19.679 1.00 97.50 107 VAL A C 1
ATOM 856 O O . VAL A 1 107 ? -5.859 -10.912 19.633 1.00 97.50 107 VAL A O 1
ATOM 859 N N . THR A 1 108 ? -7.923 -11.771 19.503 1.00 97.75 108 THR A N 1
ATOM 860 C CA . THR A 1 108 ? -7.502 -13.142 19.175 1.00 97.75 108 THR A CA 1
ATOM 861 C C . THR A 1 108 ? -8.105 -13.572 17.841 1.00 97.75 108 THR A C 1
ATOM 863 O O . THR A 1 108 ? -9.199 -13.136 17.488 1.00 97.75 108 THR A O 1
ATOM 866 N N . GLY A 1 109 ? -7.383 -14.404 17.083 1.00 96.44 109 GLY A N 1
ATOM 867 C CA . GLY A 1 109 ? -7.837 -14.907 15.780 1.00 96.44 109 GLY A CA 1
ATOM 868 C C . GLY A 1 109 ? -7.707 -13.923 14.611 1.00 96.44 109 GLY A C 1
ATOM 869 O O . GLY A 1 109 ? -8.261 -14.185 13.549 1.00 96.44 109 GLY A O 1
ATOM 870 N N . ALA A 1 110 ? -7.001 -12.802 14.788 1.00 97.31 110 ALA A N 1
ATOM 871 C CA . ALA A 1 110 ? -6.677 -11.904 13.683 1.00 97.31 110 ALA A CA 1
ATOM 872 C C . ALA A 1 110 ? -5.582 -12.513 12.781 1.00 97.31 110 ALA A C 1
ATOM 874 O O . ALA A 1 110 ? -4.782 -13.320 13.272 1.00 97.31 110 ALA A O 1
ATOM 875 N N . PRO A 1 111 ? -5.504 -12.115 11.496 1.00 97.56 111 PRO A N 1
ATOM 876 C CA . PRO A 1 111 ? -4.352 -12.417 10.651 1.00 97.56 111 PRO A CA 1
ATOM 877 C C . PRO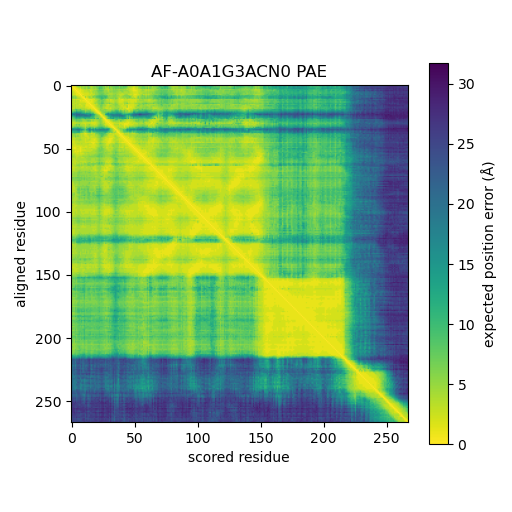 A 1 111 ? -3.041 -11.915 11.276 1.00 97.56 111 PRO A C 1
ATOM 879 O O . PRO A 1 111 ? -3.041 -11.011 12.117 1.00 97.56 111 PRO A O 1
ATOM 882 N N . ALA A 1 112 ? -1.914 -12.497 10.868 1.00 97.38 112 ALA A N 1
ATOM 883 C CA . ALA A 1 112 ? -0.606 -12.044 11.329 1.00 97.38 112 ALA A CA 1
ATOM 884 C C . ALA A 1 112 ? -0.292 -10.640 10.782 1.00 97.38 112 ALA A C 1
ATOM 886 O O . ALA A 1 112 ? -0.654 -10.311 9.652 1.00 97.38 112 ALA A O 1
ATOM 887 N N . VAL A 1 113 ? 0.411 -9.819 11.564 1.00 96.94 113 VAL A N 1
ATOM 888 C CA . VAL A 1 113 ? 0.987 -8.564 11.052 1.00 96.94 113 VAL A CA 1
ATOM 889 C C . VAL A 1 113 ? 1.932 -8.885 9.887 1.00 96.94 113 VAL A C 1
ATOM 891 O O . VAL A 1 113 ? 2.666 -9.871 9.960 1.00 96.94 113 VAL A O 1
ATOM 894 N N . GLY A 1 114 ? 1.875 -8.081 8.825 1.00 92.81 114 GLY A N 1
ATOM 895 C CA . GLY A 1 114 ? 2.554 -8.312 7.547 1.00 92.81 114 GLY A CA 1
ATOM 896 C C . GLY A 1 114 ? 1.744 -9.145 6.548 1.00 92.81 114 GLY A C 1
ATOM 897 O O . GLY A 1 114 ? 2.199 -9.368 5.434 1.00 92.81 114 GLY A O 1
ATOM 898 N N . THR A 1 115 ? 0.542 -9.616 6.910 1.00 95.94 115 THR A N 1
ATOM 899 C CA . THR A 1 115 ? -0.344 -10.256 5.922 1.00 95.94 115 THR A CA 1
ATOM 900 C C . THR A 1 115 ? -0.763 -9.224 4.876 1.00 95.94 115 THR A C 1
ATOM 902 O O . THR A 1 115 ? -1.217 -8.135 5.242 1.00 95.94 115 THR A O 1
ATOM 905 N N . THR A 1 116 ? -0.647 -9.589 3.600 1.00 94.56 116 THR A N 1
ATOM 906 C CA . THR A 1 116 ? -1.027 -8.767 2.450 1.00 94.56 116 THR A CA 1
ATOM 907 C C . THR A 1 116 ? -2.215 -9.362 1.695 1.00 94.56 116 THR A C 1
ATOM 909 O O . THR A 1 116 ? -2.454 -10.571 1.714 1.00 94.56 116 THR A O 1
ATOM 912 N N . TRP A 1 117 ? -2.975 -8.493 1.032 1.00 94.69 117 TRP A N 1
ATOM 913 C CA . TRP A 1 117 ? -4.071 -8.860 0.140 1.00 94.69 117 TRP A CA 1
ATOM 914 C C . TRP A 1 117 ? -4.044 -7.978 -1.100 1.00 94.69 117 TRP A C 1
ATOM 916 O O . TRP A 1 117 ? -4.052 -6.751 -0.975 1.00 94.69 117 TRP A O 1
ATOM 926 N N . ASP A 1 118 ? -4.094 -8.591 -2.279 1.00 91.50 118 ASP A N 1
ATOM 927 C CA . ASP A 1 118 ? -4.385 -7.862 -3.509 1.00 91.50 118 ASP A CA 1
ATOM 928 C C . ASP A 1 118 ? -5.874 -7.510 -3.568 1.00 91.50 118 ASP A C 1
ATOM 930 O O . ASP A 1 118 ? -6.761 -8.303 -3.234 1.00 91.50 118 ASP A O 1
ATOM 934 N N . VAL A 1 119 ? -6.148 -6.279 -3.978 1.00 90.75 119 VAL A N 1
ATOM 935 C CA . VAL A 1 119 ? -7.484 -5.698 -4.009 1.00 90.75 119 VAL A CA 1
ATOM 936 C C . VAL A 1 119 ? -7.909 -5.565 -5.465 1.00 90.75 119 VAL A C 1
ATOM 938 O O . VAL A 1 119 ? -7.525 -4.630 -6.161 1.00 90.75 119 VAL A O 1
ATOM 941 N N . ALA A 1 120 ? -8.743 -6.493 -5.927 1.00 86.62 120 ALA A N 1
ATOM 942 C CA . ALA A 1 120 ? -9.383 -6.373 -7.230 1.00 86.62 120 ALA A CA 1
ATOM 943 C C . ALA A 1 120 ? -10.485 -5.301 -7.170 1.00 86.62 120 ALA A C 1
ATOM 945 O O . ALA A 1 120 ? -11.498 -5.474 -6.489 1.00 86.62 120 ALA A O 1
ATOM 946 N N . LEU A 1 121 ? -10.282 -4.187 -7.874 1.00 78.69 121 LEU A N 1
ATOM 947 C CA . LEU A 1 121 ? -11.196 -3.043 -7.917 1.00 78.69 121 LEU A CA 1
ATOM 948 C C . LEU A 1 121 ? -11.967 -2.990 -9.251 1.00 78.69 121 LEU A C 1
ATOM 950 O O . LEU A 1 121 ? -11.846 -2.037 -10.011 1.00 78.69 121 LEU A O 1
ATOM 954 N N . ASP A 1 122 ? -12.776 -4.014 -9.530 1.00 78.88 122 ASP A N 1
ATOM 955 C CA . ASP A 1 122 ? -13.798 -3.982 -10.596 1.00 78.88 122 ASP A CA 1
ATOM 956 C C . ASP A 1 122 ? -15.047 -3.191 -10.126 1.00 78.88 122 ASP A C 1
ATOM 958 O O . ASP A 1 122 ? -15.295 -3.081 -8.924 1.00 78.88 122 ASP A O 1
ATOM 962 N N . MET A 1 123 ? -15.856 -2.642 -11.043 1.00 69.62 123 MET A N 1
ATOM 963 C CA . MET A 1 123 ? -17.066 -1.847 -10.752 1.00 69.62 123 MET A CA 1
ATOM 964 C C . MET A 1 123 ? -18.034 -2.540 -9.785 1.00 69.62 123 MET A C 1
ATOM 966 O O . MET A 1 123 ? -18.677 -1.877 -8.961 1.00 69.62 123 MET A O 1
ATOM 970 N N . ASP A 1 124 ? -18.125 -3.865 -9.884 1.00 77.19 124 ASP A N 1
ATOM 971 C CA . ASP A 1 124 ? -19.006 -4.688 -9.056 1.00 77.19 124 ASP A CA 1
ATOM 972 C C . ASP A 1 124 ? -18.262 -5.395 -7.914 1.00 77.19 124 ASP A C 1
ATOM 974 O O . ASP A 1 124 ? -18.893 -5.962 -7.015 1.00 77.19 124 ASP A O 1
ATOM 978 N N . ALA A 1 125 ? -16.928 -5.330 -7.896 1.00 83.00 125 ALA A N 1
ATOM 979 C CA . ALA A 1 125 ? -16.132 -5.935 -6.844 1.00 83.00 125 ALA A CA 1
ATOM 980 C C . ALA A 1 125 ? -16.106 -5.034 -5.606 1.00 83.00 125 ALA A C 1
ATOM 982 O O . ALA A 1 125 ? -15.754 -3.854 -5.633 1.00 83.00 125 ALA A O 1
ATOM 983 N N . THR A 1 126 ? -16.482 -5.622 -4.477 1.00 89.94 126 THR A N 1
ATOM 984 C CA . THR A 1 126 ? -16.173 -5.080 -3.158 1.00 89.94 126 THR A CA 1
ATOM 985 C C . THR A 1 126 ? -15.147 -6.009 -2.545 1.00 89.94 126 THR A C 1
ATOM 987 O O . THR A 1 126 ? -15.415 -7.196 -2.357 1.00 89.94 126 THR A O 1
ATOM 990 N N . PHE A 1 127 ? -13.970 -5.478 -2.241 1.00 92.69 127 PHE A N 1
ATOM 991 C CA . PHE A 1 127 ? -13.036 -6.181 -1.382 1.00 92.69 127 PHE A CA 1
ATOM 992 C C . PHE A 1 127 ? -13.567 -6.104 0.044 1.00 92.69 127 PHE A C 1
ATOM 994 O O . PHE A 1 127 ? -13.826 -5.007 0.538 1.00 92.69 127 PHE A O 1
ATOM 1001 N N . THR A 1 128 ? -13.716 -7.248 0.706 1.00 93.94 128 THR A N 1
ATOM 1002 C CA . THR A 1 128 ? -14.167 -7.324 2.097 1.00 93.94 128 THR A CA 1
ATOM 1003 C C . THR A 1 128 ? -13.228 -8.218 2.892 1.00 93.94 128 THR A C 1
ATOM 1005 O O . THR A 1 128 ? -13.038 -9.387 2.564 1.00 93.94 128 THR A O 1
ATOM 1008 N N . LEU A 1 129 ? -12.671 -7.660 3.963 1.00 94.88 129 LEU A N 1
ATOM 1009 C CA . LEU A 1 129 ? -11.853 -8.358 4.942 1.00 94.88 129 LEU A CA 1
ATOM 1010 C C . LEU A 1 129 ? -12.632 -8.494 6.251 1.00 94.88 129 LEU A C 1
ATOM 1012 O O . LEU A 1 129 ? -12.953 -7.495 6.896 1.00 94.88 129 LEU A O 1
ATOM 1016 N N . GLU A 1 130 ? -12.904 -9.733 6.653 1.00 96.94 130 GLU A N 1
ATOM 1017 C CA . GLU A 1 130 ? -13.502 -10.054 7.949 1.00 96.94 130 GLU A CA 1
ATOM 1018 C C . GLU A 1 130 ? -12.426 -10.094 9.038 1.00 96.94 130 GLU A C 1
ATOM 1020 O O . GLU A 1 130 ? -11.411 -10.782 8.922 1.00 96.94 130 GLU A O 1
ATOM 1025 N N . LEU A 1 131 ? -12.663 -9.366 10.124 1.00 96.88 131 LEU A N 1
ATOM 1026 C CA . LEU A 1 131 ? -11.749 -9.211 11.248 1.00 96.88 131 LEU A CA 1
ATOM 1027 C C . LEU A 1 131 ? -12.468 -9.562 12.549 1.00 96.88 131 LEU A C 1
ATOM 1029 O O . LEU A 1 131 ? -13.653 -9.254 12.700 1.00 96.88 131 LEU A O 1
ATOM 1033 N N . PRO A 1 132 ? -11.778 -10.130 13.551 1.00 97.88 132 PRO A N 1
ATOM 1034 C CA . PRO A 1 132 ? -12.320 -10.165 14.899 1.00 97.88 132 PRO A CA 1
ATOM 1035 C C . PRO A 1 132 ? -12.652 -8.747 15.374 1.00 97.88 132 PRO A C 1
ATOM 1037 O O . PRO A 1 132 ? -11.879 -7.804 15.180 1.00 97.88 132 PRO A O 1
ATOM 1040 N N . THR A 1 133 ? -13.803 -8.592 16.016 1.00 96.31 133 THR A N 1
ATOM 1041 C CA . THR A 1 133 ? -14.278 -7.269 16.428 1.00 96.31 133 THR A CA 1
ATOM 1042 C C . THR A 1 133 ? -13.353 -6.656 17.475 1.00 96.31 133 THR A C 1
ATOM 1044 O O . THR A 1 133 ? -13.184 -7.208 18.564 1.00 96.31 133 THR A O 1
ATOM 1047 N N . TYR A 1 134 ? -12.845 -5.460 17.186 1.00 96.31 134 TYR A N 1
ATOM 1048 C CA . TYR A 1 134 ? -12.201 -4.591 18.166 1.00 96.31 134 TYR A CA 1
ATOM 1049 C C . TYR A 1 134 ? -13.078 -3.364 18.410 1.00 96.31 134 TYR A C 1
ATOM 1051 O O . TYR A 1 134 ? -13.402 -2.644 17.469 1.00 96.31 134 TYR A O 1
ATOM 1059 N N . ARG A 1 135 ? -13.476 -3.142 19.667 1.00 94.19 135 ARG A N 1
ATOM 1060 C CA . ARG A 1 135 ? -14.361 -2.038 20.062 1.00 94.19 135 ARG A CA 1
ATOM 1061 C C . ARG A 1 135 ? -13.568 -0.957 20.768 1.00 94.19 135 ARG A C 1
ATOM 1063 O O . ARG A 1 135 ? -12.876 -1.256 21.740 1.00 94.19 135 ARG A O 1
ATOM 1070 N N . ALA A 1 136 ? -13.731 0.286 20.340 1.00 92.00 136 ALA A N 1
ATOM 1071 C CA . ALA A 1 136 ? -13.074 1.421 20.970 1.00 92.00 136 ALA A CA 1
ATOM 1072 C C . ALA A 1 136 ? -13.883 2.708 20.790 1.00 92.00 136 ALA A C 1
ATOM 1074 O O . ALA A 1 136 ? -14.700 2.824 19.883 1.00 92.00 136 ALA A O 1
ATOM 1075 N N . LEU A 1 137 ? -13.621 3.691 21.657 1.00 87.94 137 LEU A N 1
ATOM 1076 C CA . LEU A 1 137 ? -14.170 5.045 21.518 1.00 87.94 137 LEU A CA 1
ATOM 1077 C C . LEU A 1 137 ? -13.523 5.827 20.364 1.00 87.94 137 LEU A C 1
ATOM 1079 O O . LEU A 1 137 ? -14.076 6.826 19.919 1.00 87.94 137 LEU A O 1
ATOM 1083 N N . ASN A 1 138 ? -12.325 5.427 19.933 1.00 87.44 138 ASN A N 1
ATOM 1084 C CA . ASN A 1 138 ? -11.572 6.069 18.860 1.00 87.44 138 ASN A CA 1
ATOM 1085 C C . ASN A 1 138 ? -10.588 5.083 18.212 1.00 87.44 138 ASN A C 1
ATOM 1087 O O . ASN A 1 138 ? -10.377 3.978 18.716 1.00 87.44 138 ASN A O 1
ATOM 1091 N N . GLY A 1 139 ? -9.960 5.514 17.118 1.00 87.44 139 GLY A N 1
ATOM 1092 C CA . GLY A 1 139 ? -9.038 4.699 16.338 1.00 87.44 139 GLY A CA 1
ATOM 1093 C C . GLY A 1 139 ? -7.616 4.561 16.893 1.00 87.44 139 GLY A C 1
ATOM 1094 O O . GLY A 1 139 ? -6.791 3.937 16.233 1.00 87.44 139 GLY A O 1
ATOM 1095 N N . ALA A 1 140 ? -7.267 5.131 18.054 1.00 90.50 140 ALA A N 1
ATOM 1096 C CA . ALA A 1 140 ? -5.862 5.239 18.481 1.00 90.50 140 ALA A CA 1
ATOM 1097 C C . ALA A 1 140 ? -5.132 3.882 18.530 1.00 90.50 140 ALA A C 1
ATOM 1099 O O . ALA A 1 140 ? -4.015 3.757 18.013 1.00 90.50 140 ALA A O 1
ATOM 1100 N N . ASP A 1 141 ? -5.809 2.865 19.063 1.00 94.31 141 ASP A N 1
ATOM 1101 C CA . ASP A 1 141 ? -5.321 1.487 19.196 1.00 94.31 141 ASP A CA 1
ATOM 1102 C C . ASP A 1 141 ? -6.037 0.519 18.234 1.00 94.31 141 ASP A C 1
ATOM 1104 O O . ASP A 1 141 ? -6.024 -0.690 18.440 1.00 94.31 141 ASP A O 1
ATOM 1108 N N . ALA A 1 142 ? -6.698 1.043 17.197 1.00 95.94 142 ALA A N 1
ATOM 1109 C CA . ALA A 1 142 ? -7.412 0.255 16.195 1.00 95.94 142 ALA A CA 1
ATOM 1110 C C . ALA A 1 142 ? -6.470 -0.588 15.324 1.00 95.94 142 ALA A C 1
ATOM 1112 O O . ALA A 1 142 ? -5.254 -0.379 15.315 1.00 95.94 142 ALA A O 1
ATOM 1113 N N . TYR A 1 143 ? -7.039 -1.510 14.538 1.00 97.31 143 TYR A N 1
ATOM 1114 C CA . TYR A 1 143 ? -6.275 -2.168 13.479 1.00 97.31 143 TYR A CA 1
ATOM 1115 C C . TYR A 1 143 ? -5.678 -1.112 12.558 1.00 97.31 143 TYR A C 1
ATOM 1117 O O . TYR A 1 143 ? -6.353 -0.126 12.252 1.00 97.31 143 TYR A O 1
ATOM 1125 N N . ARG A 1 144 ? -4.435 -1.318 12.118 1.00 97.00 144 ARG A N 1
ATOM 1126 C CA . ARG A 1 144 ? -3.766 -0.412 11.178 1.00 97.00 144 ARG A CA 1
ATOM 1127 C C . ARG A 1 144 ? -3.420 -1.155 9.910 1.00 97.00 144 ARG A C 1
ATOM 1129 O O . ARG A 1 144 ? -2.858 -2.244 9.977 1.00 97.00 144 ARG A O 1
ATOM 1136 N N . PHE A 1 145 ? -3.716 -0.523 8.791 1.00 96.50 145 PHE A N 1
ATOM 1137 C CA . PHE A 1 145 ? -3.451 -1.031 7.464 1.00 96.50 145 PHE A CA 1
ATOM 1138 C C . PHE A 1 145 ? -2.615 -0.029 6.672 1.00 96.50 145 PHE A C 1
ATOM 1140 O O . PHE A 1 145 ? -2.756 1.186 6.848 1.00 96.50 145 PHE A O 1
ATOM 1147 N N . GLY A 1 146 ? -1.754 -0.549 5.808 1.00 94.69 146 GLY A N 1
ATOM 1148 C CA . GLY A 1 146 ? -1.223 0.182 4.667 1.00 94.69 146 GLY A CA 1
ATOM 1149 C C . GLY A 1 146 ? -2.092 -0.139 3.462 1.00 94.69 146 GLY A C 1
ATOM 1150 O O . GLY A 1 146 ? -2.433 -1.301 3.257 1.00 94.69 146 GLY A O 1
ATOM 1151 N N . PHE A 1 147 ? -2.489 0.870 2.695 1.00 92.56 147 PHE A N 1
ATOM 1152 C CA . PHE A 1 147 ? -3.077 0.668 1.373 1.00 92.56 147 PHE A CA 1
ATOM 1153 C C . PHE A 1 147 ? -2.113 1.231 0.349 1.00 92.56 147 PHE A C 1
ATOM 1155 O O . PHE A 1 147 ? -1.817 2.422 0.382 1.00 92.56 147 PHE A O 1
ATOM 1162 N N . THR A 1 148 ? -1.606 0.377 -0.523 1.00 91.19 148 THR A N 1
ATOM 1163 C CA . THR A 1 148 ? -0.641 0.747 -1.550 1.00 91.19 148 THR A CA 1
ATOM 1164 C C . THR A 1 148 ? -1.304 0.635 -2.909 1.00 91.19 148 THR A C 1
ATOM 1166 O O . THR A 1 148 ? -2.053 -0.306 -3.168 1.00 91.19 148 THR A O 1
ATOM 1169 N N . THR A 1 149 ? -1.026 1.591 -3.784 1.00 91.56 149 THR A N 1
ATOM 1170 C CA . THR A 1 149 ? -1.265 1.446 -5.216 1.00 91.56 149 THR A CA 1
ATOM 1171 C C . THR A 1 149 ? 0.009 1.742 -5.981 1.00 91.56 149 THR A C 1
ATOM 1173 O O . THR A 1 149 ? 0.805 2.575 -5.551 1.00 91.56 149 THR A O 1
ATOM 1176 N N . GLY A 1 150 ? 0.176 1.086 -7.117 1.00 88.94 150 GLY A N 1
ATOM 1177 C CA . GLY A 1 150 ? 1.279 1.284 -8.045 1.00 88.94 150 GLY A CA 1
ATOM 1178 C C . GLY A 1 150 ? 0.892 0.777 -9.431 1.00 88.94 150 GLY A C 1
ATOM 1179 O O . GLY A 1 150 ? -0.217 0.254 -9.593 1.00 88.94 150 GLY A O 1
ATOM 1180 N N . PRO A 1 151 ? 1.755 0.947 -10.439 1.00 87.25 151 PRO A N 1
ATOM 1181 C CA . PRO A 1 151 ? 1.543 0.327 -11.741 1.00 87.25 151 PRO A CA 1
ATOM 1182 C C . PRO A 1 151 ? 1.411 -1.195 -11.585 1.00 87.25 151 PRO A C 1
ATOM 1184 O O . PRO A 1 151 ? 2.169 -1.813 -10.845 1.00 87.25 151 PRO A O 1
ATOM 1187 N N . ALA A 1 152 ? 0.446 -1.806 -12.279 1.00 82.00 152 ALA A N 1
ATOM 1188 C CA . ALA A 1 152 ? 0.228 -3.259 -12.239 1.00 82.00 152 ALA A CA 1
ATOM 1189 C C . ALA A 1 152 ? 1.399 -4.057 -12.834 1.00 82.00 152 ALA A C 1
ATOM 1191 O O . ALA A 1 152 ? 1.572 -5.247 -12.555 1.00 82.00 152 ALA A O 1
ATOM 1192 N N . ASN A 1 153 ? 2.202 -3.393 -13.666 1.00 83.25 153 ASN A N 1
ATOM 1193 C CA . ASN A 1 153 ? 3.474 -3.908 -14.118 1.00 83.25 153 ASN A CA 1
ATOM 1194 C C . ASN A 1 153 ? 4.580 -2.897 -13.841 1.00 83.25 153 ASN A C 1
ATOM 1196 O O . ASN A 1 153 ? 4.682 -1.885 -14.535 1.00 83.25 153 ASN A O 1
ATOM 1200 N N . LEU A 1 154 ? 5.367 -3.164 -12.804 1.00 87.25 154 LEU A N 1
ATOM 1201 C CA . LEU A 1 154 ? 6.512 -2.356 -12.429 1.00 87.25 154 LEU A CA 1
ATOM 1202 C C . LEU A 1 154 ? 7.784 -3.094 -12.876 1.00 87.25 154 LEU A C 1
ATOM 1204 O O . LEU A 1 154 ? 8.120 -4.110 -12.274 1.00 87.25 154 LEU A O 1
ATOM 1208 N N . PRO A 1 155 ? 8.487 -2.637 -13.930 1.00 92.69 155 PRO A N 1
ATOM 1209 C CA . PRO A 1 155 ? 9.756 -3.242 -14.320 1.00 92.69 155 PRO A CA 1
ATOM 1210 C C . PRO A 1 155 ? 10.740 -3.254 -13.145 1.00 92.69 155 PRO A C 1
ATOM 1212 O O . PRO A 1 155 ? 11.010 -2.214 -12.538 1.00 92.69 155 PRO A O 1
ATOM 1215 N N . GLY A 1 156 ? 11.247 -4.438 -12.825 1.00 94.69 156 GLY A N 1
ATOM 1216 C CA . GLY A 1 156 ? 12.092 -4.740 -11.677 1.00 94.69 156 GLY A CA 1
ATOM 1217 C C . GLY A 1 156 ? 11.362 -5.391 -10.498 1.00 94.69 156 GLY A C 1
ATOM 1218 O O . GLY A 1 156 ? 12.040 -5.941 -9.642 1.00 94.69 156 GLY A O 1
ATOM 1219 N N . ASP A 1 157 ? 10.030 -5.382 -10.445 1.00 94.31 157 ASP A N 1
ATOM 1220 C CA . ASP A 1 157 ? 9.252 -6.066 -9.397 1.00 94.31 157 ASP A CA 1
ATOM 1221 C C . ASP A 1 157 ? 9.160 -7.559 -9.737 1.00 94.31 157 ASP A C 1
ATOM 1223 O O . ASP A 1 157 ? 8.249 -8.032 -10.426 1.00 94.31 157 ASP A O 1
ATOM 1227 N N . MET A 1 158 ? 10.202 -8.284 -9.349 1.00 96.88 158 MET A N 1
ATOM 1228 C CA . MET A 1 158 ? 10.428 -9.678 -9.698 1.00 96.88 158 MET A CA 1
ATOM 1229 C C . MET A 1 158 ? 9.718 -10.641 -8.755 1.00 96.88 158 MET A C 1
ATOM 1231 O O . MET A 1 158 ? 9.604 -11.814 -9.114 1.00 96.88 158 MET A O 1
ATOM 1235 N N . ASP A 1 159 ? 9.265 -10.199 -7.585 1.00 94.56 159 ASP A N 1
ATOM 1236 C CA . ASP A 1 159 ? 8.490 -11.024 -6.653 1.00 94.56 159 ASP A CA 1
ATOM 1237 C C . ASP A 1 159 ? 6.982 -10.716 -6.639 1.00 94.56 159 ASP A C 1
ATOM 1239 O O . ASP A 1 159 ? 6.224 -11.334 -5.886 1.00 94.56 159 ASP A O 1
ATOM 1243 N N . GLU A 1 160 ? 6.548 -9.817 -7.527 1.00 90.31 160 GLU A N 1
ATOM 1244 C CA . GLU A 1 160 ? 5.177 -9.323 -7.665 1.00 90.31 160 GLU A CA 1
ATOM 1245 C C . GLU A 1 160 ? 4.648 -8.671 -6.380 1.00 90.31 160 GLU A C 1
ATOM 1247 O O . GLU A 1 160 ? 3.451 -8.733 -6.052 1.00 90.31 160 GLU A O 1
ATOM 1252 N N . SER A 1 161 ? 5.532 -8.036 -5.609 1.00 85.06 161 SER A N 1
ATOM 1253 C CA . SER A 1 161 ? 5.169 -7.329 -4.388 1.00 85.06 161 SER A CA 1
ATOM 1254 C C . SER A 1 161 ? 4.590 -5.925 -4.636 1.00 85.06 161 SER A C 1
ATOM 1256 O O . SER A 1 161 ? 4.092 -5.273 -3.706 1.00 85.06 161 SER A O 1
ATOM 1258 N N . GLY A 1 162 ? 4.576 -5.454 -5.878 1.00 81.31 162 GLY A N 1
ATOM 1259 C CA . GLY A 1 162 ? 4.187 -4.094 -6.247 1.00 81.31 162 GLY A CA 1
ATOM 1260 C C . GLY A 1 162 ? 5.247 -3.048 -5.892 1.00 81.31 162 GLY A C 1
ATOM 1261 O O . GLY A 1 162 ? 4.957 -1.847 -5.942 1.00 81.31 162 GLY A O 1
ATOM 1262 N N . LEU A 1 163 ? 6.441 -3.480 -5.487 1.00 82.75 163 LEU A N 1
ATOM 1263 C CA . LEU A 1 163 ? 7.587 -2.649 -5.130 1.00 82.75 163 LEU A CA 1
ATOM 1264 C C . LEU A 1 163 ? 8.818 -3.173 -5.876 1.00 82.75 163 LEU A C 1
ATOM 1266 O O . LEU A 1 163 ? 8.874 -4.344 -6.206 1.00 82.75 163 LEU A O 1
ATOM 1270 N N . VAL A 1 164 ? 9.788 -2.294 -6.149 1.00 89.44 164 VAL A N 1
ATOM 1271 C CA . VAL A 1 164 ? 11.131 -2.729 -6.567 1.00 89.44 164 VAL A CA 1
ATOM 1272 C C . VAL A 1 164 ? 12.097 -2.456 -5.428 1.00 89.44 164 VAL A C 1
ATOM 1274 O O . VAL A 1 164 ? 12.475 -1.302 -5.187 1.00 89.44 164 VAL A O 1
ATOM 1277 N N . ASP A 1 165 ? 12.485 -3.500 -4.710 1.00 89.75 165 ASP A N 1
ATOM 1278 C CA . ASP A 1 165 ? 13.409 -3.454 -3.587 1.00 89.75 165 ASP A CA 1
ATOM 1279 C C . ASP A 1 165 ? 14.339 -4.687 -3.516 1.00 89.75 165 ASP A C 1
ATOM 1281 O O . ASP A 1 165 ? 14.585 -5.397 -4.489 1.00 89.75 165 ASP A O 1
ATOM 1285 N N . PHE A 1 166 ? 15.014 -4.881 -2.381 1.00 94.38 166 PHE A N 1
ATOM 1286 C CA . PHE A 1 166 ? 16.039 -5.920 -2.274 1.00 94.38 166 PHE A CA 1
ATOM 1287 C C . PHE A 1 166 ? 15.485 -7.346 -2.284 1.00 94.38 166 PHE A C 1
ATOM 1289 O O . PHE A 1 166 ? 16.265 -8.268 -2.558 1.00 94.38 166 PHE A O 1
ATOM 1296 N N . ASP A 1 167 ? 14.197 -7.537 -2.006 1.00 94.06 167 ASP A N 1
ATOM 1297 C CA . ASP A 1 167 ? 13.574 -8.857 -2.050 1.00 94.06 167 ASP A CA 1
ATOM 1298 C C . ASP A 1 167 ? 13.459 -9.364 -3.504 1.00 94.06 167 ASP A C 1
ATOM 1300 O O . ASP A 1 167 ? 13.627 -10.563 -3.751 1.00 94.06 167 ASP A O 1
ATOM 1304 N N . ASP A 1 168 ? 13.407 -8.461 -4.492 1.00 96.62 168 ASP A N 1
ATOM 1305 C CA . ASP A 1 168 ? 13.398 -8.787 -5.926 1.00 96.62 168 ASP A CA 1
ATOM 1306 C C . ASP A 1 168 ? 14.698 -9.407 -6.437 1.00 96.62 168 ASP A C 1
ATOM 1308 O O . ASP A 1 168 ? 14.702 -10.139 -7.427 1.00 96.62 168 ASP A O 1
ATOM 1312 N N . VAL A 1 169 ? 15.835 -9.149 -5.783 1.00 97.69 169 VAL A N 1
ATOM 1313 C CA . VAL A 1 169 ? 17.159 -9.543 -6.299 1.00 97.69 169 VAL A CA 1
ATOM 1314 C C . VAL A 1 169 ? 17.259 -11.054 -6.499 1.00 97.69 169 VAL A C 1
ATOM 1316 O O . VAL A 1 169 ? 17.803 -11.520 -7.504 1.00 97.69 169 VAL A O 1
ATOM 1319 N N . ALA A 1 170 ? 16.746 -11.839 -5.550 1.00 98.19 170 ALA A N 1
ATOM 1320 C CA . ALA A 1 170 ? 16.790 -13.296 -5.642 1.00 98.19 170 ALA A CA 1
ATOM 1321 C C . ALA A 1 170 ? 15.967 -13.808 -6.832 1.00 98.19 170 ALA A C 1
ATOM 1323 O O . ALA A 1 170 ? 16.379 -14.755 -7.509 1.00 98.19 170 ALA A O 1
ATOM 1324 N N . PHE A 1 171 ? 14.839 -13.159 -7.111 1.00 98.38 171 PHE A N 1
ATOM 1325 C CA . PHE A 1 171 ? 13.924 -13.534 -8.180 1.00 98.38 171 PHE A CA 1
ATOM 1326 C C . PHE A 1 171 ? 14.373 -13.003 -9.544 1.00 98.38 171 PHE A C 1
ATOM 1328 O O . PHE A 1 171 ? 14.229 -13.715 -10.536 1.00 98.38 171 PHE A O 1
ATOM 1335 N N . PHE A 1 172 ? 15.051 -11.853 -9.595 1.00 98.31 172 PHE A N 1
ATOM 1336 C CA . PHE A 1 172 ? 15.766 -11.377 -10.781 1.00 98.31 172 PHE A CA 1
ATOM 1337 C C . PHE A 1 172 ? 16.823 -12.396 -11.224 1.00 98.31 172 PHE A C 1
ATOM 1339 O O . PHE A 1 172 ? 16.852 -12.849 -12.369 1.00 98.31 172 PHE A O 1
ATOM 1346 N N . VAL A 1 173 ? 17.650 -12.857 -10.278 1.00 98.50 173 VAL A N 1
ATOM 1347 C CA . VAL A 1 173 ? 18.661 -13.898 -10.530 1.00 98.50 173 VAL A CA 1
ATOM 1348 C C . VAL A 1 173 ? 18.015 -15.232 -10.919 1.00 98.50 173 VAL A C 1
ATOM 1350 O O . VAL A 1 173 ? 18.546 -15.941 -11.781 1.00 98.50 173 VAL A O 1
ATOM 1353 N N . LEU A 1 174 ? 16.875 -15.595 -10.320 1.00 98.44 174 LEU A N 1
ATOM 1354 C CA . LEU A 1 174 ? 16.113 -16.777 -10.730 1.00 98.44 174 LEU A CA 1
ATOM 1355 C C . LEU A 1 174 ? 15.634 -16.650 -12.182 1.00 98.44 174 LEU A C 1
ATOM 1357 O O . LEU A 1 174 ? 15.835 -17.586 -12.950 1.00 98.44 174 LEU A O 1
ATOM 1361 N N . GLY A 1 175 ? 15.080 -15.500 -12.573 1.00 98.25 175 GLY A N 1
ATOM 1362 C CA . GLY A 1 175 ? 14.628 -15.219 -13.937 1.00 98.25 175 GLY A CA 1
ATOM 1363 C C . GLY A 1 175 ? 15.746 -15.341 -14.976 1.00 98.25 175 GLY A C 1
ATOM 1364 O O . GLY A 1 175 ? 15.558 -16.002 -16.000 1.00 98.25 175 GLY A O 1
ATOM 1365 N N . LEU A 1 176 ? 16.934 -14.807 -14.667 1.00 98.38 176 LEU A N 1
ATOM 1366 C CA . LEU A 1 176 ? 18.129 -14.916 -15.514 1.00 98.38 176 LEU A CA 1
ATOM 1367 C C . LEU A 1 176 ? 18.657 -16.350 -15.636 1.00 98.38 176 LEU A C 1
ATOM 1369 O O . LEU A 1 176 ? 19.093 -16.783 -16.702 1.00 98.38 176 LEU A O 1
ATOM 1373 N N . SER A 1 177 ? 18.679 -17.091 -14.527 1.00 98.50 177 SER A N 1
ATOM 1374 C CA . SER A 1 177 ? 19.328 -18.408 -14.472 1.00 98.50 177 SER A CA 1
ATOM 1375 C C . SER A 1 177 ? 18.405 -19.567 -14.850 1.00 98.50 177 SER A C 1
ATOM 1377 O O . SER A 1 177 ? 18.877 -20.587 -15.358 1.00 98.50 177 SER A O 1
ATOM 1379 N N . ASN A 1 178 ? 17.103 -19.438 -14.593 1.00 98.38 178 ASN A N 1
ATOM 1380 C CA . ASN A 1 178 ? 16.100 -20.466 -14.832 1.00 98.38 178 ASN A CA 1
ATOM 1381 C C . ASN A 1 178 ? 14.697 -19.859 -15.008 1.00 98.38 178 ASN A C 1
ATOM 1383 O O . ASN A 1 178 ? 13.842 -19.940 -14.124 1.00 98.38 178 ASN A O 1
ATOM 1387 N N . ARG A 1 179 ? 14.452 -19.317 -16.204 1.00 98.00 179 ARG A N 1
ATOM 1388 C CA . ARG A 1 179 ? 13.174 -18.710 -16.604 1.00 98.00 179 ARG A CA 1
ATOM 1389 C C . ARG A 1 179 ? 11.949 -19.595 -16.341 1.00 98.00 179 ARG A C 1
ATOM 1391 O O . ARG A 1 179 ? 10.948 -19.093 -15.852 1.00 98.00 179 ARG A O 1
ATOM 1398 N N . LEU A 1 180 ? 12.038 -20.903 -16.602 1.00 98.00 180 LEU A N 1
ATOM 1399 C CA . LEU A 1 180 ? 10.914 -21.824 -16.376 1.00 98.00 180 LEU A CA 1
ATOM 1400 C C . LEU A 1 180 ? 10.567 -21.960 -14.888 1.00 98.00 180 LEU A C 1
ATOM 1402 O O . LEU A 1 180 ? 9.397 -21.990 -14.541 1.00 98.00 180 LEU A O 1
ATOM 1406 N N . ALA A 1 181 ? 11.567 -22.003 -14.000 1.00 98.25 181 ALA A N 1
ATOM 1407 C CA . ALA A 1 181 ? 11.308 -22.062 -12.560 1.00 98.25 181 ALA A CA 1
ATOM 1408 C C . ALA A 1 181 ? 10.704 -20.759 -12.016 1.00 98.25 181 ALA A C 1
ATOM 1410 O O . ALA A 1 181 ? 9.923 -20.805 -11.070 1.00 98.25 181 ALA A O 1
ATOM 1411 N N . TYR A 1 182 ? 11.064 -19.616 -12.605 1.00 97.94 182 TYR A N 1
ATOM 1412 C CA . TYR A 1 182 ? 10.421 -18.340 -12.306 1.00 97.94 182 TYR A CA 1
ATOM 1413 C C . TYR A 1 182 ? 8.950 -18.347 -12.756 1.00 97.94 182 TYR A C 1
ATOM 1415 O O . TYR A 1 182 ? 8.057 -18.072 -11.958 1.00 97.94 182 TYR A O 1
ATOM 1423 N N . GLU A 1 183 ? 8.696 -18.732 -14.010 1.00 97.50 183 GLU A N 1
ATOM 1424 C CA . GLU A 1 183 ? 7.348 -18.827 -14.588 1.00 97.50 183 GLU A CA 1
ATOM 1425 C C . GLU A 1 183 ? 6.448 -19.799 -13.817 1.00 97.50 183 GLU A C 1
ATOM 1427 O O . GLU A 1 183 ? 5.284 -19.495 -13.575 1.00 97.50 183 GLU A O 1
ATOM 1432 N N . ASP A 1 184 ? 6.983 -20.936 -13.371 1.00 97.25 184 ASP A N 1
ATOM 1433 C CA . ASP A 1 184 ? 6.247 -21.898 -12.544 1.00 97.25 184 ASP A CA 1
ATOM 1434 C C . ASP A 1 184 ? 5.870 -21.322 -11.165 1.00 97.25 184 ASP A C 1
ATOM 1436 O O . ASP A 1 184 ? 4.867 -21.738 -10.581 1.00 97.25 184 ASP A O 1
ATOM 1440 N N . LEU A 1 185 ? 6.669 -20.391 -10.627 1.00 96.69 185 LEU A N 1
ATOM 1441 C CA . LEU A 1 185 ? 6.451 -19.795 -9.308 1.00 96.69 185 LEU A CA 1
ATOM 1442 C C . LEU A 1 185 ? 5.413 -18.666 -9.343 1.00 96.69 185 LEU A C 1
ATOM 1444 O O . LEU A 1 185 ? 4.530 -18.640 -8.487 1.00 96.69 185 LEU A O 1
ATOM 1448 N N . PHE A 1 186 ? 5.512 -17.765 -10.322 1.00 94.44 186 PHE A N 1
ATOM 1449 C CA . PHE A 1 186 ? 4.687 -16.550 -10.395 1.00 94.44 186 PHE A CA 1
ATOM 1450 C C . PHE A 1 186 ? 3.587 -16.608 -11.464 1.00 94.44 186 PHE A C 1
ATOM 1452 O O . PHE A 1 186 ? 2.657 -15.812 -11.453 1.00 94.44 186 PHE A O 1
ATOM 1459 N N . GLY A 1 187 ? 3.643 -17.566 -12.391 1.00 94.19 187 GLY A N 1
ATOM 1460 C CA . GLY A 1 187 ? 2.662 -17.690 -13.471 1.00 94.19 187 GLY A CA 1
ATOM 1461 C C . GLY A 1 187 ? 2.815 -16.653 -14.589 1.00 94.19 187 GLY A C 1
ATOM 1462 O O . GLY A 1 187 ? 1.957 -16.595 -15.473 1.00 94.19 187 GLY A O 1
ATOM 1463 N N . VAL A 1 188 ? 3.894 -15.863 -14.581 1.00 93.62 188 VAL A N 1
ATOM 1464 C CA . VAL A 1 188 ? 4.211 -14.859 -15.607 1.00 93.62 188 VAL A CA 1
ATOM 1465 C C . VAL A 1 188 ? 5.630 -15.043 -16.160 1.00 93.62 188 VAL A C 1
ATOM 1467 O O . VAL A 1 188 ? 6.513 -15.508 -15.434 1.00 93.62 188 VAL A O 1
ATOM 1470 N N . PRO A 1 189 ? 5.892 -14.670 -17.431 1.00 97.12 189 PRO A N 1
ATOM 1471 C CA . PRO A 1 189 ? 7.240 -14.685 -17.996 1.00 97.12 189 PRO A CA 1
ATOM 1472 C C . PRO A 1 189 ? 8.193 -13.782 -17.219 1.00 97.12 189 PRO A C 1
ATOM 1474 O O . PRO A 1 189 ? 7.857 -12.631 -16.950 1.00 97.12 189 PRO A O 1
ATOM 1477 N N . ALA A 1 190 ? 9.414 -14.245 -16.947 1.00 97.50 190 ALA A N 1
ATOM 1478 C CA . ALA A 1 190 ? 10.404 -13.438 -16.226 1.00 97.50 190 ALA A CA 1
ATOM 1479 C C . ALA A 1 190 ? 10.717 -12.104 -16.935 1.00 97.50 190 ALA A C 1
ATOM 1481 O O . ALA A 1 190 ? 10.814 -11.076 -16.278 1.00 97.50 190 ALA A O 1
ATOM 1482 N N . ALA A 1 191 ? 10.764 -12.098 -18.273 1.00 97.31 191 ALA A N 1
ATOM 1483 C CA . ALA A 1 191 ? 10.930 -10.879 -19.075 1.00 97.31 191 ALA A CA 1
ATOM 1484 C C . ALA A 1 191 ? 9.796 -9.860 -18.877 1.00 97.31 191 ALA A C 1
ATOM 1486 O O . ALA A 1 191 ? 10.022 -8.664 -18.949 1.00 97.31 191 ALA A O 1
ATOM 1487 N N . SER A 1 192 ? 8.575 -10.291 -18.537 1.00 95.19 192 SER A N 1
ATOM 1488 C CA . SER A 1 192 ? 7.477 -9.337 -18.311 1.00 95.19 192 SER A CA 1
ATOM 1489 C C . SER A 1 192 ? 7.698 -8.419 -17.104 1.00 95.19 192 SER A C 1
ATOM 1491 O O . SER A 1 192 ? 7.077 -7.357 -17.044 1.00 95.19 192 SER A O 1
ATOM 1493 N N . ARG A 1 193 ? 8.573 -8.832 -16.176 1.00 95.31 193 ARG A N 1
ATOM 1494 C CA . ARG A 1 193 ? 8.961 -8.093 -14.970 1.00 95.31 193 ARG A CA 1
ATOM 1495 C C . ARG A 1 193 ? 10.405 -7.605 -15.025 1.00 95.31 193 ARG A C 1
ATOM 1497 O O . ARG A 1 193 ? 10.693 -6.539 -14.506 1.00 95.31 193 ARG A O 1
ATOM 1504 N N . GLY A 1 194 ? 11.304 -8.378 -15.626 1.00 97.00 194 GLY A N 1
ATOM 1505 C CA . GLY A 1 194 ? 12.744 -8.144 -15.573 1.00 97.00 194 GLY A CA 1
ATOM 1506 C C . GLY A 1 194 ? 13.351 -7.447 -16.787 1.00 97.00 194 GLY A C 1
ATOM 1507 O O . GLY A 1 194 ? 14.524 -7.113 -16.702 1.00 97.00 194 GLY A O 1
ATOM 1508 N N . ASP A 1 195 ? 12.595 -7.236 -17.867 1.00 97.44 195 ASP A N 1
ATOM 1509 C CA . ASP A 1 195 ? 13.041 -6.493 -19.056 1.00 97.44 195 ASP A CA 1
ATOM 1510 C C . ASP A 1 195 ? 13.176 -4.997 -18.711 1.00 97.44 195 ASP A C 1
ATOM 1512 O O . ASP A 1 195 ? 12.195 -4.243 -18.662 1.00 97.44 195 ASP A O 1
ATOM 1516 N N . MET A 1 196 ? 14.390 -4.582 -18.362 1.00 96.62 196 MET A N 1
ATOM 1517 C CA . MET A 1 196 ? 14.711 -3.241 -17.878 1.00 96.62 196 MET A CA 1
ATOM 1518 C C . MET A 1 196 ? 15.115 -2.287 -19.001 1.00 96.62 196 MET A C 1
ATOM 1520 O O . MET A 1 196 ? 15.135 -1.072 -18.766 1.00 96.62 196 MET A O 1
ATOM 1524 N N . ASP A 1 197 ? 15.454 -2.796 -20.185 1.00 95.94 197 ASP A N 1
ATOM 1525 C CA . ASP A 1 197 ? 15.800 -1.981 -21.354 1.00 95.94 197 ASP A CA 1
ATOM 1526 C C . ASP A 1 197 ? 14.739 -1.994 -22.477 1.00 95.94 197 ASP A C 1
ATOM 1528 O O . ASP A 1 197 ? 14.815 -1.183 -23.411 1.00 95.94 197 ASP A O 1
ATOM 1532 N N . ALA A 1 198 ? 13.670 -2.771 -22.280 1.00 95.31 198 ALA A N 1
ATOM 1533 C CA . ALA A 1 198 ? 12.482 -2.903 -23.118 1.00 95.31 198 ALA A CA 1
ATOM 1534 C C . ALA A 1 198 ? 12.752 -3.524 -24.499 1.00 95.31 198 ALA A C 1
ATOM 1536 O O . ALA A 1 198 ? 12.081 -3.161 -25.481 1.00 95.31 198 ALA A O 1
ATOM 1537 N N . ASP A 1 199 ? 13.723 -4.432 -24.601 1.00 97.38 199 ASP A N 1
ATOM 1538 C CA . ASP A 1 199 ? 14.045 -5.141 -25.842 1.00 97.38 199 ASP A CA 1
ATOM 1539 C C . ASP A 1 199 ? 13.233 -6.437 -26.057 1.00 97.38 199 ASP A C 1
ATOM 1541 O O . ASP A 1 199 ? 13.169 -6.967 -27.177 1.00 97.38 199 ASP A O 1
ATOM 1545 N N . GLY A 1 200 ? 12.487 -6.859 -25.033 1.00 96.75 200 GLY A N 1
ATOM 1546 C CA . GLY A 1 200 ? 11.558 -7.978 -25.056 1.00 96.75 200 GLY A CA 1
ATOM 1547 C C . GLY A 1 200 ? 12.099 -9.275 -24.464 1.00 96.75 200 GLY A C 1
ATOM 1548 O O . GLY A 1 200 ? 11.399 -10.296 -24.573 1.00 96.75 200 GLY A O 1
ATOM 1549 N N . ASP A 1 201 ? 13.290 -9.287 -23.862 1.00 98.06 201 ASP A N 1
ATOM 1550 C CA . ASP A 1 201 ? 13.782 -10.446 -23.123 1.00 98.06 201 ASP A CA 1
ATOM 1551 C C . ASP A 1 201 ? 14.254 -10.150 -21.681 1.00 98.06 201 ASP A C 1
ATOM 1553 O O . ASP A 1 201 ? 13.741 -9.252 -21.030 1.00 98.06 201 ASP A O 1
ATOM 1557 N N . LEU A 1 202 ? 14.987 -11.085 -21.078 1.00 98.31 202 LEU A N 1
ATOM 1558 C CA . LEU A 1 202 ? 15.552 -10.919 -19.736 1.00 98.31 202 LEU A CA 1
ATOM 1559 C C . LEU A 1 202 ? 16.921 -11.575 -19.779 1.00 98.31 202 LEU A C 1
ATOM 1561 O O . LEU A 1 202 ? 17.005 -12.819 -19.728 1.00 98.31 202 LEU A O 1
ATOM 1565 N N . ASP A 1 203 ? 17.956 -10.752 -19.870 1.00 98.38 203 ASP A N 1
ATOM 1566 C CA . ASP A 1 203 ? 19.349 -11.156 -19.918 1.00 98.38 203 ASP A CA 1
ATOM 1567 C C . ASP A 1 203 ? 20.295 -10.220 -19.116 1.00 98.38 203 ASP A C 1
ATOM 1569 O O . ASP A 1 203 ? 19.916 -9.559 -18.147 1.00 98.38 203 ASP A O 1
ATOM 1573 N N . PHE A 1 204 ? 21.604 -10.319 -19.340 1.00 98.31 204 PHE A N 1
ATOM 1574 C CA . PHE A 1 204 ? 22.599 -9.586 -18.557 1.00 98.31 204 PHE A CA 1
ATOM 1575 C C . PHE A 1 204 ? 22.624 -8.075 -18.824 1.00 98.31 204 PHE A C 1
ATOM 1577 O O . PHE A 1 204 ? 23.181 -7.350 -17.987 1.00 98.31 204 PHE A O 1
ATOM 1584 N N . ASP A 1 205 ? 22.100 -7.592 -19.947 1.00 98.00 205 ASP A N 1
ATOM 1585 C CA . ASP A 1 205 ? 22.010 -6.154 -20.232 1.00 98.00 205 ASP A CA 1
ATOM 1586 C C . ASP A 1 205 ? 20.861 -5.439 -19.502 1.00 98.00 205 ASP A C 1
ATOM 1588 O O . ASP A 1 205 ? 20.940 -4.220 -19.332 1.00 98.00 205 ASP A O 1
ATOM 1592 N N . ASP A 1 206 ? 19.936 -6.182 -18.889 1.00 98.44 206 ASP A N 1
ATOM 1593 C CA . ASP A 1 206 ? 18.937 -5.655 -17.949 1.00 98.44 206 ASP A CA 1
ATOM 1594 C C . ASP A 1 206 ? 19.506 -5.298 -16.568 1.00 98.44 206 ASP A C 1
ATOM 1596 O O . ASP A 1 206 ? 18.970 -4.449 -15.846 1.00 98.44 206 ASP A O 1
ATOM 1600 N N . ILE A 1 207 ? 20.620 -5.927 -16.163 1.00 98.25 207 ILE A N 1
ATOM 1601 C CA . ILE A 1 207 ? 21.208 -5.759 -14.820 1.00 98.25 207 ILE A CA 1
ATOM 1602 C C . ILE A 1 207 ? 21.493 -4.284 -14.483 1.00 98.25 207 ILE A C 1
ATOM 1604 O O . ILE A 1 207 ? 21.156 -3.862 -13.374 1.00 98.25 207 ILE A O 1
ATOM 1608 N N . PRO A 1 208 ? 22.119 -3.468 -15.359 1.00 97.19 208 PRO A N 1
ATOM 1609 C CA . PRO A 1 208 ? 22.319 -2.047 -15.094 1.00 97.19 208 PRO A CA 1
ATOM 1610 C C . PRO A 1 208 ? 21.016 -1.293 -14.816 1.00 97.19 208 PRO A C 1
ATOM 1612 O O . PRO A 1 208 ? 21.001 -0.460 -13.908 1.00 97.19 208 PRO A O 1
ATOM 1615 N N . GLY A 1 209 ? 19.943 -1.589 -15.557 1.00 95.44 209 GLY A N 1
ATOM 1616 C CA . GLY A 1 209 ? 18.627 -0.986 -15.352 1.00 95.44 209 GLY A CA 1
ATOM 1617 C C . GLY A 1 209 ? 18.032 -1.395 -14.009 1.00 95.44 209 GLY A C 1
ATOM 1618 O O . GLY A 1 209 ? 17.649 -0.534 -13.220 1.00 95.44 209 GLY A O 1
ATOM 1619 N N . PHE A 1 210 ? 18.078 -2.687 -13.684 1.00 96.31 210 PHE A N 1
ATOM 1620 C 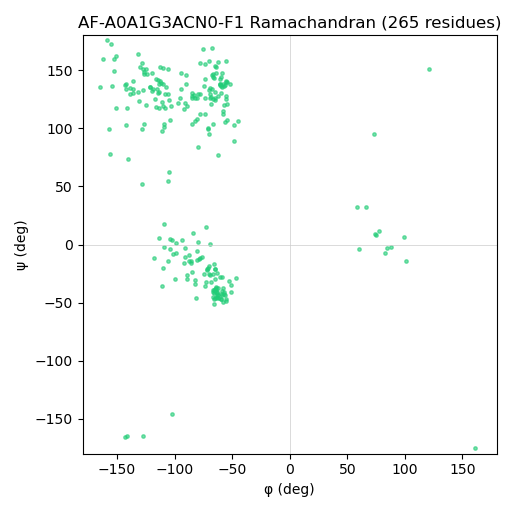CA . PHE A 1 210 ? 17.603 -3.219 -12.406 1.00 96.31 210 PHE A CA 1
ATOM 1621 C C . PHE A 1 210 ? 18.354 -2.607 -11.215 1.00 96.31 210 PHE A C 1
ATOM 1623 O O . PHE A 1 210 ? 17.750 -2.111 -10.265 1.00 96.31 210 PHE A O 1
ATOM 1630 N N . VAL A 1 211 ? 19.688 -2.541 -11.287 1.00 95.88 211 VAL A N 1
ATOM 1631 C CA . VAL A 1 211 ? 20.529 -1.920 -10.250 1.00 95.88 211 VAL A CA 1
ATOM 1632 C C . VAL A 1 211 ? 20.259 -0.420 -10.129 1.00 95.88 211 VAL A C 1
ATOM 1634 O O . VAL A 1 211 ? 20.244 0.102 -9.013 1.00 95.88 211 VAL A O 1
ATOM 1637 N N . ALA A 1 212 ? 20.049 0.285 -11.243 1.00 92.06 212 ALA A N 1
ATOM 1638 C CA . ALA A 1 212 ? 19.690 1.699 -11.218 1.00 92.06 212 ALA A CA 1
ATOM 1639 C C . ALA A 1 212 ? 18.334 1.917 -10.533 1.00 92.06 212 ALA A C 1
ATOM 1641 O O . ALA A 1 212 ? 18.221 2.819 -9.699 1.00 92.06 212 ALA A O 1
ATOM 1642 N N . THR A 1 213 ? 17.347 1.062 -10.816 1.00 90.69 213 THR A N 1
ATOM 1643 C CA . THR A 1 213 ? 16.045 1.076 -10.142 1.00 90.69 213 THR A CA 1
ATOM 1644 C C . THR A 1 213 ? 16.192 0.782 -8.656 1.00 90.69 213 THR A C 1
ATOM 1646 O O . THR A 1 213 ? 15.699 1.563 -7.858 1.00 90.69 213 THR A O 1
ATOM 1649 N N . LEU A 1 214 ? 16.955 -0.225 -8.230 1.00 91.00 214 LEU A N 1
ATOM 1650 C CA . LEU A 1 214 ? 17.185 -0.480 -6.797 1.00 91.00 214 LEU A CA 1
ATOM 1651 C C . LEU A 1 214 ? 17.900 0.674 -6.084 1.00 91.00 214 LEU A C 1
ATOM 1653 O O . LEU A 1 214 ? 17.593 0.996 -4.936 1.00 91.00 214 LEU A O 1
ATOM 1657 N N . ALA A 1 215 ? 18.850 1.320 -6.761 1.00 88.62 215 ALA A N 1
ATOM 1658 C CA . ALA A 1 215 ? 19.579 2.459 -6.214 1.00 88.62 215 ALA A CA 1
ATOM 1659 C C . ALA A 1 215 ? 18.723 3.739 -6.118 1.00 88.62 215 ALA A C 1
ATOM 1661 O O . ALA A 1 215 ? 19.072 4.633 -5.343 1.00 88.62 215 ALA A O 1
ATOM 1662 N N . GLY A 1 216 ? 17.638 3.841 -6.896 1.00 76.31 216 GLY A N 1
ATOM 1663 C CA . GLY A 1 216 ? 16.769 5.023 -6.970 1.00 76.31 216 GLY A CA 1
ATOM 1664 C C . GLY A 1 216 ? 15.305 4.827 -6.546 1.00 76.31 216 GLY A C 1
ATOM 1665 O O . GLY A 1 216 ? 14.603 5.825 -6.401 1.00 76.31 216 GLY A O 1
ATOM 1666 N N . GLY A 1 217 ? 14.839 3.588 -6.365 1.00 63.38 217 GLY A N 1
ATOM 1667 C CA . GLY A 1 217 ? 13.422 3.197 -6.459 1.00 63.38 217 GLY A CA 1
ATOM 1668 C C . GLY A 1 217 ? 12.730 2.807 -5.154 1.00 63.38 217 GLY A C 1
ATOM 1669 O O . GLY A 1 217 ? 11.519 2.960 -5.049 1.00 63.38 217 GLY A O 1
ATOM 1670 N N . ALA A 1 218 ? 13.456 2.447 -4.106 1.00 49.88 218 ALA A N 1
ATOM 1671 C CA . ALA A 1 218 ? 12.905 2.458 -2.757 1.00 49.88 218 A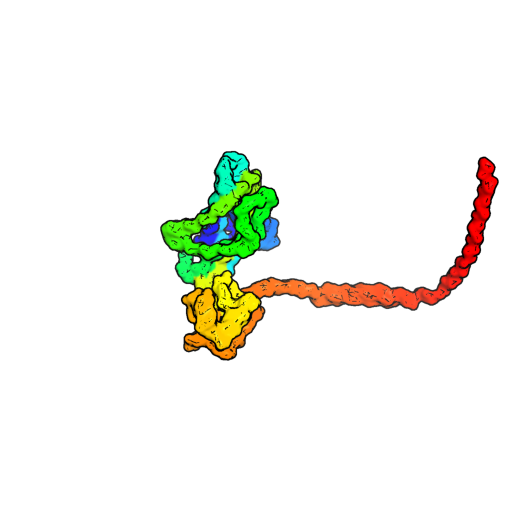LA A CA 1
ATOM 1672 C C . ALA A 1 218 ? 13.455 3.702 -2.082 1.00 49.88 218 ALA A C 1
ATOM 1674 O O . ALA A 1 218 ? 14.671 3.849 -1.983 1.00 49.88 218 ALA A O 1
ATOM 1675 N N . GLY A 1 219 ? 12.577 4.616 -1.665 1.00 48.94 219 GLY A N 1
ATOM 1676 C CA . GLY A 1 219 ? 12.937 5.880 -1.043 1.00 48.94 219 GLY A CA 1
ATOM 1677 C C . GLY A 1 219 ? 13.959 5.711 0.078 1.00 48.94 219 GLY A C 1
ATOM 1678 O O . GLY A 1 219 ? 13.603 5.663 1.257 1.00 48.94 219 GLY A O 1
ATOM 1679 N N . ALA A 1 220 ? 15.244 5.755 -0.279 1.00 48.09 220 ALA A N 1
ATOM 1680 C CA . ALA A 1 220 ? 16.304 6.234 0.573 1.00 48.09 220 ALA A CA 1
ATOM 1681 C C . ALA A 1 220 ? 15.943 7.693 0.823 1.00 48.09 220 ALA A C 1
ATOM 1683 O O . ALA A 1 220 ? 16.459 8.608 0.185 1.00 48.09 220 ALA A O 1
ATOM 1684 N N . ARG A 1 221 ? 14.960 7.894 1.711 1.00 50.41 221 ARG A N 1
ATOM 1685 C CA . ARG A 1 221 ? 14.608 9.153 2.336 1.00 50.41 221 ARG A CA 1
ATOM 1686 C C . ARG A 1 221 ? 15.952 9.641 2.794 1.00 50.41 221 ARG A C 1
ATOM 1688 O O . ARG A 1 221 ? 16.488 9.001 3.698 1.00 50.41 221 ARG A O 1
ATOM 1695 N N . ALA A 1 222 ? 16.525 10.603 2.062 1.00 45.38 222 ALA A N 1
ATOM 1696 C CA . ALA A 1 222 ? 17.921 10.976 2.205 1.00 45.38 222 ALA A CA 1
ATOM 1697 C C . ALA A 1 222 ? 18.158 11.063 3.700 1.00 45.38 222 ALA A C 1
ATOM 1699 O O . ALA A 1 222 ? 17.551 11.920 4.346 1.00 45.38 222 ALA A O 1
ATOM 1700 N N . VAL A 1 223 ? 18.861 10.073 4.270 1.00 53.06 223 VAL A N 1
ATOM 1701 C CA . VAL A 1 223 ? 19.067 10.038 5.715 1.00 53.06 223 VAL A CA 1
ATOM 1702 C C . VAL A 1 223 ? 19.756 11.358 5.936 1.00 53.06 223 VAL A C 1
ATOM 1704 O O . VAL A 1 223 ? 20.803 11.522 5.307 1.00 53.06 223 VAL A O 1
ATOM 1707 N N . PRO A 1 224 ? 19.158 12.325 6.667 1.00 60.53 224 PRO A N 1
ATOM 1708 C CA . PRO A 1 224 ? 19.736 13.647 6.747 1.00 60.53 224 PRO A CA 1
ATOM 1709 C C . PRO A 1 224 ? 21.142 13.422 7.257 1.00 60.53 224 PRO A C 1
ATOM 1711 O O . PRO A 1 22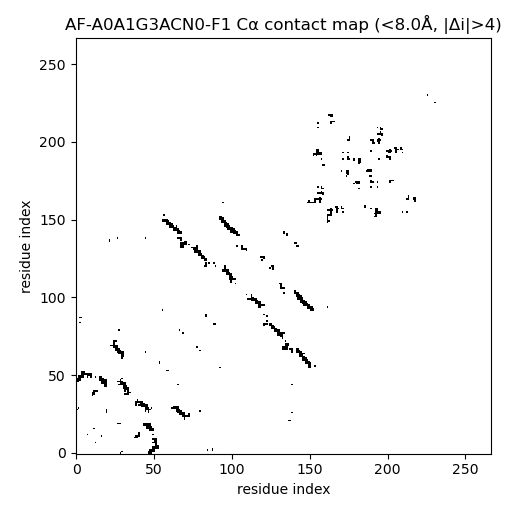4 ? 21.310 13.013 8.411 1.00 60.53 224 PRO A O 1
ATOM 1714 N N . GLU A 1 225 ? 22.132 13.544 6.367 1.00 68.81 225 GLU A N 1
ATOM 1715 C CA . GLU A 1 225 ? 23.502 13.298 6.763 1.00 68.81 225 GLU A CA 1
ATOM 1716 C C . GLU A 1 225 ? 23.696 14.249 7.932 1.00 68.81 225 GLU A C 1
ATOM 1718 O O . GLU A 1 225 ? 23.295 15.416 7.810 1.00 68.81 225 GLU A O 1
ATOM 1723 N N . PRO A 1 226 ? 24.170 13.779 9.101 1.00 71.81 226 PRO A N 1
ATOM 1724 C CA . PRO A 1 226 ? 24.416 14.684 10.204 1.00 71.81 226 PRO A CA 1
ATOM 1725 C C . PRO A 1 226 ? 25.332 15.750 9.630 1.00 71.81 226 PRO A C 1
ATOM 1727 O O . PRO A 1 226 ? 26.473 15.437 9.285 1.00 71.81 226 PRO A O 1
ATOM 1730 N N . GLY A 1 227 ? 24.774 16.951 9.410 1.00 80.31 227 GLY A N 1
ATOM 1731 C CA . GLY A 1 227 ? 25.373 17.894 8.473 1.00 80.31 227 GLY A CA 1
ATOM 1732 C C . GLY A 1 227 ? 26.830 18.049 8.847 1.00 80.31 227 GLY A C 1
ATOM 1733 O O . GLY A 1 227 ? 27.132 18.075 10.038 1.00 80.31 227 GLY A O 1
ATOM 1734 N N . THR A 1 228 ? 27.748 18.081 7.887 1.00 83.06 228 THR A N 1
ATOM 1735 C CA . THR A 1 228 ? 29.198 18.011 8.147 1.00 83.06 228 THR A CA 1
ATOM 1736 C C . THR A 1 228 ? 29.641 18.963 9.271 1.00 83.06 228 THR A C 1
ATOM 1738 O O . THR A 1 228 ? 30.561 18.659 10.029 1.00 83.06 228 THR A O 1
ATOM 1741 N N . CYS A 1 229 ? 28.921 20.076 9.458 1.00 76.12 229 CYS A N 1
ATOM 1742 C CA . CYS A 1 229 ? 28.986 20.970 10.614 1.00 76.12 229 CYS A CA 1
ATOM 1743 C C . CYS A 1 229 ? 28.749 20.305 11.990 1.00 76.12 229 CYS A C 1
ATOM 1745 O O . CYS A 1 229 ? 29.545 20.529 12.895 1.00 76.12 229 CYS A O 1
ATOM 1747 N N . ALA A 1 230 ? 27.699 19.501 12.177 1.00 83.12 230 ALA A N 1
ATOM 1748 C CA . ALA A 1 230 ? 27.392 18.780 13.415 1.00 83.12 230 ALA A CA 1
ATOM 1749 C C . ALA A 1 230 ? 28.484 17.761 13.776 1.00 83.12 230 ALA A C 1
ATOM 1751 O O . ALA A 1 230 ? 28.952 17.745 14.916 1.00 83.12 230 ALA A O 1
ATOM 1752 N N . LEU A 1 231 ? 28.959 16.972 12.804 1.00 87.06 231 LEU A N 1
ATOM 1753 C CA . LEU A 1 231 ? 30.083 16.053 13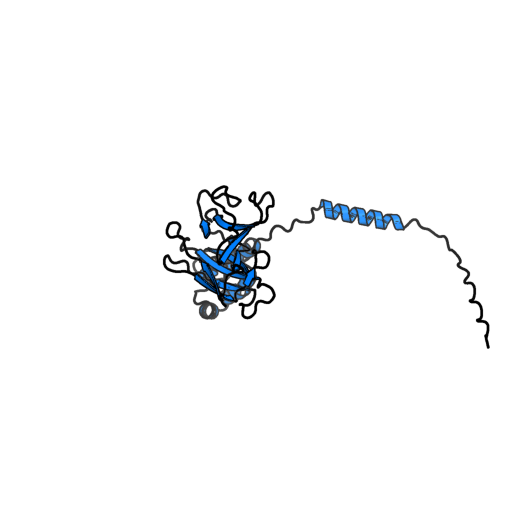.023 1.00 87.06 231 LEU A CA 1
ATOM 1754 C C . LEU A 1 231 ? 31.387 16.807 13.323 1.00 87.06 231 LEU A C 1
ATOM 1756 O O . LEU A 1 231 ? 32.123 16.426 14.233 1.00 87.06 231 LEU A O 1
ATOM 1760 N N . SER A 1 232 ? 31.644 17.919 12.628 1.00 87.81 232 SER A N 1
ATOM 1761 C CA . SER A 1 232 ? 32.819 18.766 12.880 1.00 87.81 232 SER A CA 1
ATOM 1762 C C . SER A 1 232 ? 32.775 19.413 14.267 1.00 87.81 232 SER A C 1
ATOM 1764 O O . SER A 1 232 ? 33.799 19.494 14.946 1.00 87.81 232 SER A O 1
ATOM 1766 N N . LEU A 1 233 ? 31.593 19.837 14.722 1.00 88.94 233 LEU A N 1
ATOM 1767 C CA . LEU A 1 233 ? 31.395 20.417 16.048 1.00 88.94 233 LEU A CA 1
ATOM 1768 C C . LEU A 1 233 ? 31.640 19.375 17.146 1.00 88.94 233 LEU A C 1
ATOM 1770 O O . LEU A 1 233 ? 32.363 19.655 18.101 1.00 88.94 233 LEU A O 1
ATOM 1774 N N . LEU A 1 234 ? 31.104 18.161 16.993 1.00 89.31 234 LEU A N 1
ATOM 1775 C CA . LEU A 1 234 ? 31.345 17.060 17.931 1.00 89.31 234 LEU A CA 1
ATOM 1776 C C . LEU A 1 234 ? 32.825 16.660 17.969 1.00 89.31 234 LEU A C 1
ATOM 1778 O O . LEU A 1 234 ? 33.378 16.464 19.054 1.00 89.31 234 LEU A O 1
ATOM 1782 N N . ALA A 1 235 ? 33.491 16.612 16.813 1.00 91.38 235 ALA A N 1
ATOM 1783 C CA . ALA A 1 235 ? 34.925 16.354 16.732 1.00 91.38 235 ALA A CA 1
ATOM 1784 C C . ALA A 1 235 ? 35.747 17.444 17.444 1.00 91.38 235 ALA A C 1
ATOM 1786 O O . ALA A 1 235 ? 36.657 17.124 18.212 1.00 91.38 235 ALA A O 1
ATOM 1787 N N . LEU A 1 236 ? 35.400 18.725 17.263 1.00 91.94 236 LEU A N 1
ATOM 1788 C CA . LEU A 1 236 ? 36.039 19.849 17.958 1.00 91.94 236 LEU A CA 1
ATOM 1789 C C . LEU A 1 236 ? 35.825 19.791 19.474 1.00 91.94 236 LEU A C 1
ATOM 1791 O O . LEU A 1 236 ? 36.782 19.978 20.225 1.00 91.94 236 LEU A O 1
ATOM 1795 N N . ILE A 1 237 ? 34.608 19.486 19.935 1.00 91.62 237 ILE A N 1
ATOM 1796 C CA . ILE A 1 237 ? 34.310 19.302 21.364 1.00 91.62 237 ILE A CA 1
ATOM 1797 C C . ILE A 1 237 ? 35.163 18.164 21.934 1.00 91.62 237 ILE A C 1
ATOM 1799 O O . ILE A 1 237 ? 35.818 18.345 22.963 1.00 91.62 237 ILE A O 1
ATOM 1803 N N . GLY A 1 238 ? 35.230 17.023 21.243 1.00 89.00 238 GLY A N 1
ATOM 1804 C CA . GLY A 1 238 ? 36.093 15.906 21.624 1.00 89.00 238 GLY A CA 1
ATOM 1805 C C . GLY A 1 238 ? 37.564 16.313 21.727 1.00 89.00 238 GLY A C 1
ATOM 1806 O O . GLY A 1 238 ? 38.233 15.967 22.702 1.00 89.00 238 GLY A O 1
ATOM 1807 N N . LEU A 1 239 ? 38.059 17.117 20.781 1.00 90.31 239 LEU A N 1
ATOM 1808 C CA . LEU A 1 239 ? 39.442 17.597 20.773 1.00 90.31 239 LEU A CA 1
ATOM 1809 C C . LEU A 1 239 ? 39.740 18.555 21.937 1.00 90.31 239 LEU A C 1
ATOM 1811 O O . LEU A 1 239 ? 40.793 18.448 22.567 1.00 90.31 239 LEU A O 1
ATOM 1815 N N . VAL A 1 240 ? 38.813 19.464 22.258 1.00 88.88 240 VAL A N 1
ATOM 1816 C CA . VAL A 1 240 ? 38.941 20.403 23.387 1.00 88.88 240 VAL A CA 1
ATOM 1817 C C . VAL A 1 240 ? 38.950 19.650 24.716 1.00 88.88 240 VAL A C 1
ATOM 1819 O O . VAL A 1 240 ? 39.820 19.888 25.560 1.00 88.88 240 VAL A O 1
ATOM 1822 N N . LEU A 1 241 ? 38.033 18.697 24.891 1.00 86.75 241 LEU A N 1
ATOM 1823 C CA . LEU A 1 241 ? 37.945 17.890 26.108 1.00 86.75 241 LEU A CA 1
ATOM 1824 C C . LEU A 1 241 ? 39.162 16.966 26.268 1.00 86.75 241 LEU A C 1
ATOM 1826 O O . LEU A 1 241 ? 39.698 16.841 27.371 1.00 86.75 241 LEU A O 1
ATOM 1830 N N . HIS A 1 242 ? 39.658 16.371 25.180 1.00 82.38 242 HIS A N 1
ATOM 1831 C CA . HIS A 1 242 ? 40.840 15.507 25.219 1.00 82.38 242 HIS A CA 1
ATOM 1832 C C . HIS A 1 242 ? 42.146 16.300 25.411 1.00 82.38 242 HIS A C 1
ATOM 1834 O O . HIS A 1 242 ? 43.049 15.862 26.129 1.00 82.38 242 HIS A O 1
ATOM 1840 N N . GLY A 1 243 ? 42.247 17.497 24.825 1.00 74.81 243 GLY A N 1
ATOM 1841 C CA . GLY A 1 243 ? 43.411 18.379 24.947 1.00 74.81 243 GLY A CA 1
ATOM 1842 C C . GLY A 1 243 ? 43.549 19.042 26.323 1.00 74.81 243 GLY A C 1
ATOM 1843 O O . GLY A 1 243 ? 44.669 19.247 26.799 1.00 74.81 243 GLY A O 1
ATOM 1844 N N . GLY A 1 244 ? 42.433 19.329 27.002 1.00 68.62 244 GLY A N 1
ATOM 1845 C CA . GLY A 1 244 ? 42.423 19.977 28.320 1.00 68.62 244 GLY A CA 1
ATOM 1846 C C . GLY A 1 244 ? 42.952 19.105 29.469 1.00 68.62 244 GLY A C 1
ATOM 1847 O O . GLY A 1 244 ? 43.493 19.626 30.444 1.00 68.62 244 GLY A O 1
ATOM 1848 N N . GLY A 1 245 ? 42.871 17.776 29.349 1.00 63.78 245 GLY A N 1
ATOM 1849 C CA . GLY A 1 245 ? 43.201 16.839 30.432 1.00 63.78 245 GLY A CA 1
ATOM 1850 C C . GLY A 1 245 ? 44.695 16.618 30.708 1.00 63.78 245 GLY A C 1
ATOM 1851 O O . GLY A 1 245 ? 45.046 16.010 31.718 1.00 63.78 245 GLY A O 1
ATOM 1852 N N . ARG A 1 246 ? 45.612 17.097 29.852 1.00 63.94 246 ARG A N 1
ATOM 1853 C CA . ARG A 1 246 ? 47.056 16.794 29.982 1.00 63.94 246 ARG A CA 1
ATOM 1854 C C . ARG A 1 246 ? 47.892 17.812 30.765 1.00 63.94 246 ARG A C 1
ATOM 1856 O O . ARG A 1 246 ? 49.097 17.612 30.913 1.00 63.94 246 ARG A O 1
ATOM 1863 N N . ARG A 1 247 ? 47.298 18.857 31.353 1.00 62.22 247 ARG A N 1
ATOM 1864 C CA . ARG A 1 247 ? 48.013 19.811 32.233 1.00 62.22 247 ARG A CA 1
ATOM 1865 C C . ARG A 1 247 ? 47.679 19.609 33.716 1.00 62.22 247 ARG A C 1
ATOM 1867 O O . ARG A 1 247 ? 47.302 20.537 34.413 1.00 62.22 247 ARG A O 1
ATOM 1874 N N . GLY A 1 248 ? 47.862 18.385 34.208 1.00 62.62 248 GLY A N 1
ATOM 1875 C CA . GLY A 1 248 ? 47.688 18.019 35.620 1.00 62.62 248 GLY A CA 1
ATOM 1876 C C . GLY A 1 248 ? 48.902 17.289 36.188 1.00 62.62 248 GLY A C 1
ATOM 1877 O O . GLY A 1 248 ? 48.787 16.185 36.712 1.00 62.62 248 GLY A O 1
ATOM 1878 N N . ARG A 1 249 ? 50.096 17.870 36.033 1.00 62.22 249 ARG A N 1
ATOM 1879 C CA . ARG A 1 249 ? 51.353 17.319 36.552 1.00 62.22 249 ARG A CA 1
ATOM 1880 C C . ARG A 1 249 ? 51.386 17.445 38.084 1.00 62.22 249 ARG A C 1
ATOM 1882 O O . ARG A 1 249 ? 51.728 18.490 38.612 1.00 62.22 249 ARG A O 1
ATOM 1889 N N . GLY A 1 250 ? 51.067 16.345 38.765 1.00 59.53 250 GLY A N 1
ATOM 1890 C CA . GLY A 1 250 ? 51.688 15.927 40.026 1.00 59.53 250 GLY A CA 1
ATOM 1891 C C . GLY A 1 250 ? 51.346 16.705 41.299 1.00 59.53 250 GLY A C 1
ATOM 1892 O O . GLY A 1 250 ? 52.086 17.590 41.716 1.00 59.53 250 GLY A O 1
ATOM 1893 N N . ARG A 1 251 ? 50.358 16.210 42.050 1.00 60.56 251 ARG A N 1
ATOM 1894 C CA . ARG A 1 251 ? 50.396 16.281 43.517 1.00 60.56 251 ARG A CA 1
ATOM 1895 C C . ARG A 1 251 ? 50.139 14.881 44.069 1.00 60.56 251 ARG A C 1
ATOM 1897 O O . ARG A 1 251 ? 49.011 14.404 44.087 1.00 60.56 251 ARG A O 1
ATOM 1904 N N . ARG A 1 252 ? 51.220 14.183 44.441 1.00 65.19 252 ARG A N 1
ATOM 1905 C CA . ARG A 1 252 ? 51.148 12.916 45.182 1.00 65.19 252 ARG A CA 1
ATOM 1906 C C . ARG A 1 252 ? 50.580 13.222 46.565 1.00 65.19 252 ARG A C 1
ATOM 1908 O O . ARG A 1 252 ? 51.291 13.749 47.416 1.00 65.19 252 ARG A O 1
ATOM 1915 N N . THR A 1 253 ? 49.311 12.904 46.779 1.00 66.06 253 THR A N 1
ATOM 1916 C CA . THR A 1 253 ? 48.709 12.904 48.113 1.00 66.06 253 THR A CA 1
ATOM 1917 C C . THR A 1 253 ? 49.009 11.558 48.757 1.00 66.06 253 THR A C 1
ATOM 1919 O O . THR A 1 253 ? 48.423 10.539 48.402 1.00 66.06 253 THR A O 1
ATOM 1922 N N . THR A 1 254 ? 49.965 11.535 49.680 1.00 66.25 254 THR A N 1
ATOM 1923 C CA . THR A 1 254 ? 50.258 10.358 50.500 1.00 66.25 254 THR A CA 1
ATOM 1924 C C . THR A 1 254 ? 49.116 10.169 51.499 1.00 66.25 254 THR A C 1
ATOM 1926 O O . THR A 1 254 ? 49.050 10.867 52.509 1.00 66.25 254 THR A O 1
ATOM 1929 N N . VAL A 1 255 ? 48.196 9.246 51.222 1.00 65.00 255 VAL A N 1
ATOM 1930 C CA . VAL A 1 255 ? 47.140 8.857 52.166 1.00 65.00 255 VAL A CA 1
ATOM 1931 C C . VAL A 1 255 ? 47.741 7.874 53.171 1.00 65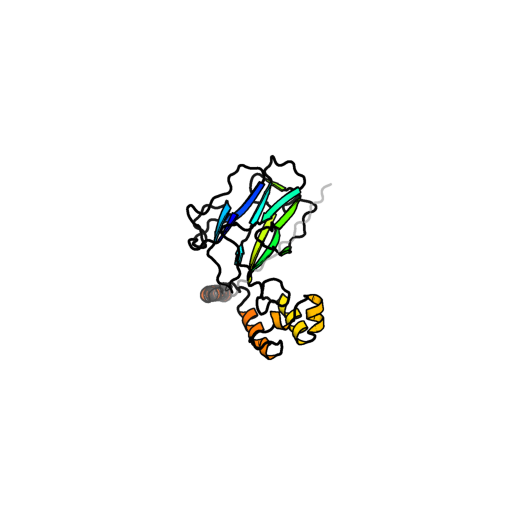.00 255 VAL A C 1
ATOM 1933 O O . VAL A 1 255 ? 48.046 6.734 52.830 1.00 65.00 255 VAL A O 1
ATOM 1936 N N . ARG A 1 256 ? 47.943 8.312 54.419 1.00 60.75 256 ARG A N 1
ATOM 1937 C CA . ARG A 1 256 ? 48.228 7.397 55.534 1.00 60.75 256 ARG A CA 1
ATOM 1938 C C . ARG A 1 256 ? 46.917 6.754 55.975 1.00 60.75 256 ARG A C 1
ATOM 1940 O O . ARG A 1 256 ? 46.056 7.431 56.529 1.00 60.75 256 ARG A O 1
ATOM 1947 N N . LEU A 1 257 ? 46.787 5.453 55.742 1.00 59.50 257 LEU A N 1
ATOM 1948 C CA . LEU A 1 257 ? 45.694 4.652 56.281 1.00 59.50 257 LEU A CA 1
ATOM 1949 C C . LEU A 1 257 ? 45.867 4.515 57.798 1.00 59.50 257 LEU A C 1
ATOM 1951 O O . LEU A 1 257 ? 46.931 4.130 58.285 1.00 59.50 257 LEU A O 1
ATOM 1955 N N . ARG A 1 258 ? 44.818 4.870 58.542 1.00 63.06 258 ARG A N 1
ATOM 1956 C CA . ARG A 1 258 ? 44.724 4.669 59.990 1.00 63.06 258 ARG A CA 1
ATOM 1957 C C . ARG A 1 258 ? 44.209 3.240 60.227 1.00 63.06 258 ARG A C 1
ATOM 1959 O O . ARG A 1 258 ? 43.221 2.876 59.590 1.00 63.06 258 ARG A O 1
ATOM 1966 N N . PRO A 1 259 ? 44.846 2.426 61.084 1.00 59.09 259 PRO A N 1
ATOM 1967 C CA . PRO A 1 259 ? 44.369 1.076 61.356 1.00 59.09 259 PRO A CA 1
ATOM 1968 C C . PRO A 1 259 ? 43.008 1.105 62.079 1.00 59.09 259 PRO A C 1
ATOM 1970 O O . PRO A 1 259 ? 42.753 2.034 62.855 1.00 59.09 259 PRO A O 1
ATOM 1973 N N . PRO A 1 260 ? 42.131 0.118 61.822 1.00 66.38 260 PRO A N 1
ATOM 1974 C CA . PRO A 1 260 ? 40.824 0.019 62.462 1.00 66.38 260 PRO A CA 1
ATOM 1975 C C . PRO A 1 260 ? 40.954 -0.272 63.964 1.00 66.38 260 PRO A C 1
ATOM 1977 O O . PRO A 1 260 ? 41.850 -0.994 64.398 1.00 66.38 260 PRO A O 1
ATOM 1980 N N . ALA A 1 261 ? 40.048 0.310 64.751 1.00 65.81 261 ALA A N 1
ATOM 1981 C CA . ALA A 1 261 ? 39.951 0.080 66.187 1.00 65.81 261 ALA A CA 1
ATOM 1982 C C . ALA A 1 261 ? 39.457 -1.347 66.480 1.00 65.81 261 ALA A C 1
ATOM 1984 O O . ALA A 1 261 ? 38.498 -1.813 65.865 1.00 65.81 261 ALA A O 1
ATOM 1985 N N . SER A 1 262 ? 40.111 -2.017 67.431 1.00 68.00 262 SER A N 1
ATOM 1986 C CA . SER A 1 262 ? 39.715 -3.337 67.924 1.00 68.00 262 SER A CA 1
ATOM 1987 C C .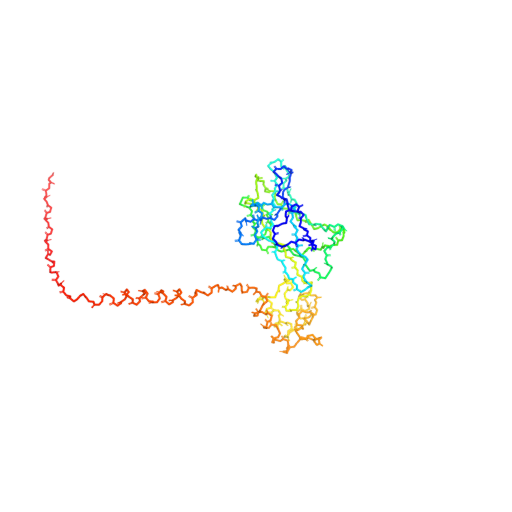 SER A 1 262 ? 38.310 -3.305 68.544 1.00 68.00 262 SER A C 1
ATOM 1989 O O . SER A 1 262 ? 38.018 -2.389 69.317 1.00 68.00 262 SER A O 1
ATOM 1991 N N . PRO A 1 263 ? 37.449 -4.301 68.270 1.00 67.00 263 PRO A N 1
ATOM 1992 C CA . PRO A 1 263 ? 36.155 -4.414 68.927 1.00 67.00 263 PRO A CA 1
ATOM 1993 C C . PRO A 1 263 ? 36.329 -4.791 70.405 1.00 67.00 263 PRO A C 1
ATOM 1995 O O . PRO A 1 263 ? 37.043 -5.733 70.749 1.00 67.00 263 PRO A O 1
ATOM 1998 N N . LEU A 1 264 ? 35.665 -4.025 71.273 1.00 60.53 264 LEU A N 1
ATOM 1999 C CA . LEU A 1 264 ? 35.506 -4.317 72.694 1.00 60.53 264 LEU A CA 1
ATOM 2000 C C . LEU A 1 264 ? 34.639 -5.571 72.859 1.00 60.53 264 LEU A C 1
ATOM 2002 O O . LEU A 1 264 ? 33.523 -5.630 72.348 1.00 60.53 264 LEU A O 1
ATOM 2006 N N . ALA A 1 265 ? 35.164 -6.559 73.583 1.00 58.38 265 ALA A N 1
ATOM 2007 C CA . ALA A 1 265 ? 34.411 -7.717 74.038 1.00 58.38 265 ALA A CA 1
ATOM 2008 C C . ALA A 1 265 ? 33.377 -7.275 75.087 1.00 58.38 265 ALA A C 1
ATOM 2010 O O . ALA A 1 265 ? 33.741 -6.695 76.110 1.00 58.38 265 ALA A O 1
ATOM 2011 N N . GLY A 1 266 ? 32.100 -7.536 74.809 1.00 61.72 266 GLY A N 1
ATOM 2012 C CA . GLY A 1 266 ? 30.983 -7.352 75.730 1.00 61.72 266 GLY A CA 1
ATOM 2013 C C . GLY A 1 266 ? 30.328 -8.699 76.017 1.00 61.72 266 GLY A C 1
ATOM 2014 O O . GLY A 1 266 ? 30.000 -9.426 75.083 1.00 61.72 266 GLY A O 1
ATOM 2015 N N . THR A 1 267 ? 30.240 -8.992 77.310 1.00 61.03 267 THR A N 1
ATOM 2016 C CA . THR A 1 267 ? 29.728 -10.178 78.016 1.00 61.03 267 THR A CA 1
ATOM 2017 C C . THR A 1 267 ? 28.244 -10.443 77.845 1.00 61.03 267 THR A C 1
ATOM 2019 O O . THR A 1 267 ? 27.495 -9.440 77.847 1.00 61.03 267 THR A O 1
#

Foldseek 3Di:
DEEEDQPDDQEDDPPQWDADDLDDFKDKFQFDDDDPPRYPDHGAGIPGHYHYDDDQADKDKGWWTFIATAPPHDDQKDKDKDAADLVGADDPQKKKKKFFQDDAPPFPPADDHGDMDTQDHDNPDMDMDIGGHDYDSGRPRGTTMMMMMGGQAHACPQVSPRFREDVSPVSLVCLAPPQVVSCVVPVDGSCSRQVQVPPRGRYDVSVVSNVVCHVPTPPPVVPPPCPVVNVVVVVVVVVVVVVVPPPPPDDPDPDDDDDDDDDDDDD

Mean predicted aligned error: 11.21 Å

Sequence (267 aa):
MIGVRSDATDGYDPGLEYLAPAVDHGHAGIYHQFNPPEWEGTTGDYYQDYRVPLFPTESMTWQPLRTWADLSYVGATMSLSLRPHPSFMPPDDRQYRIELLHVPAGVTGAPAVGTTWDVALDMDATFTLELPTYRALNGADAYRFGFTTGPANLPGDMDESGLVDFDDVAFFVLGLSNRLAYEDLFGVPAASRGDMDADGDLDFDDIPGFVATLAGGAGARAVPEPGTCALSLLALIGLVLHGGGRRGRGRRTTVRLRPPASPLAGT

Solvent-accessible surface area (backbone atoms only — not comparable to full-atom values): 15796 Å² total; per-residue (Å²): 82,81,48,68,34,90,84,38,74,67,40,58,43,92,87,66,46,40,70,54,67,99,71,66,69,58,47,56,22,45,50,45,67,58,42,84,91,64,25,83,44,80,61,44,42,23,29,28,42,51,27,45,71,73,56,78,88,46,65,51,72,49,63,45,32,26,41,36,27,26,77,83,50,82,61,70,57,42,72,54,71,51,64,56,46,93,92,54,67,68,68,86,67,44,40,36,37,38,32,33,70,39,75,36,89,91,68,66,88,60,83,60,72,72,45,70,44,80,48,67,69,44,95,85,36,64,38,72,46,82,36,54,54,48,67,40,98,59,60,90,65,30,32,25,26,37,41,36,38,18,30,61,72,46,70,39,23,44,71,71,74,71,52,40,50,79,78,17,52,64,38,46,52,36,26,61,75,37,41,66,64,34,23,73,72,72,75,46,62,34,34,78,21,42,29,49,78,72,87,80,46,54,57,80,81,18,48,66,42,42,51,51,41,51,75,69,56,49,82,72,64,72,70,77,64,72,49,70,66,59,54,50,49,53,51,50,51,52,49,52,61,63,62,63,67,76,82,70,86,79,81,87,77,83,79,80,83,76,82,82,81,82,84,81,88,78,134

Secondary structure (DSSP, 8-state):
-EEE-TT--SS--BTTBEEPPS-SSEEEEEEE--BTTTB-SPSEEEEEEEEPPPPTT--EEEEEEEEEE-TT---SEEEEEE--BTTBPPPTTEEEEEEEEE--TT--SPPPTT-EEE----TT--EEEEEE--B-SSSTTSEEEEEEEEESS-TT--SSSSS-STTHHHHHHHHHH-HHHHHHHHSS-THHHH-SSSSSS-STTSHHHHHHHHHHHS---------HHHHHHHHHHHHHHHHHTT----------PPPPPPPPP--